Protein AF-0000000068049991 (afdb_homodimer)

Structure (mmCIF, N/CA/C/O backbone):
data_AF-0000000068049991-model_v1
#
loop_
_entity.id
_entity.type
_entity.pdbx_description
1 polymer 'Jacalin-type lectin domain-containing protein'
#
loop_
_atom_site.group_PDB
_atom_site.id
_atom_site.type_symbol
_atom_site.label_atom_id
_atom_site.label_alt_id
_atom_site.label_comp_id
_atom_site.label_asym_id
_atom_site.label_entity_id
_atom_site.label_seq_id
_atom_site.pdbx_PDB_ins_code
_atom_site.Cartn_x
_atom_site.Cartn_y
_atom_site.Cartn_z
_atom_site.occupancy
_atom_site.B_iso_or_equiv
_atom_site.auth_seq_id
_atom_site.auth_comp_id
_atom_site.auth_asym_id
_atom_site.auth_atom_id
_atom_site.pdbx_PDB_model_num
ATOM 1 N N . MET A 1 1 ? 21.234 0.715 -3.068 1 68.69 1 MET A N 1
ATOM 2 C CA . MET A 1 1 ? 20.094 0.279 -3.873 1 68.69 1 MET A CA 1
ATOM 3 C C . MET A 1 1 ? 18.812 0.265 -3.041 1 68.69 1 MET A C 1
ATOM 5 O O . MET A 1 1 ? 18.859 0.074 -1.825 1 68.69 1 MET A O 1
ATOM 9 N N . SER A 1 2 ? 17.609 0.569 -3.623 1 82.69 2 SER A N 1
ATOM 10 C CA . SER A 1 2 ? 16.375 0.682 -2.85 1 82.69 2 SER A CA 1
ATOM 11 C C . SER A 1 2 ? 15.938 -0.675 -2.312 1 82.69 2 SER A C 1
ATOM 13 O O . SER A 1 2 ? 15.977 -1.676 -3.033 1 82.69 2 SER A O 1
ATOM 15 N N . LYS A 1 3 ? 15.766 -0.82 -1.109 1 89.56 3 LYS A N 1
ATOM 16 C CA . LYS A 1 3 ? 15.211 -2.02 -0.49 1 89.56 3 LYS A CA 1
ATOM 17 C C . LYS A 1 3 ? 13.688 -2.057 -0.629 1 89.56 3 LYS A C 1
ATOM 19 O O . LYS A 1 3 ? 13.016 -1.054 -0.388 1 89.56 3 LYS A O 1
ATOM 24 N N . PRO A 1 4 ? 13.094 -3.186 -1.011 1 93.56 4 PRO A N 1
ATOM 25 C CA . PRO A 1 4 ? 11.641 -3.248 -1.163 1 93.56 4 PRO A CA 1
ATOM 26 C C . PRO A 1 4 ? 10.898 -3.107 0.166 1 93.56 4 PRO A C 1
ATOM 28 O O . PRO A 1 4 ? 11.43 -3.48 1.215 1 93.56 4 PRO A O 1
ATOM 31 N N . VAL A 1 5 ? 9.688 -2.557 0.136 1 95.38 5 VAL A N 1
ATOM 32 C CA . VAL A 1 5 ? 8.805 -2.449 1.293 1 95.38 5 VAL A CA 1
ATOM 33 C C . VAL A 1 5 ? 7.734 -3.537 1.23 1 95.38 5 VAL A C 1
ATOM 35 O O . VAL A 1 5 ? 7.172 -3.801 0.166 1 95.38 5 VAL A O 1
ATOM 38 N N . LYS A 1 6 ? 7.48 -4.121 2.402 1 97.06 6 LYS A N 1
ATOM 39 C CA . LYS A 1 6 ? 6.41 -5.109 2.502 1 97.06 6 LYS A CA 1
ATOM 40 C C . LYS A 1 6 ? 5.102 -4.465 2.943 1 97.06 6 LYS A C 1
ATOM 42 O O . LYS A 1 6 ? 5.055 -3.775 3.967 1 97.06 6 LYS A O 1
ATOM 47 N N . ILE A 1 7 ? 4.094 -4.664 2.172 1 98 7 ILE A N 1
ATOM 48 C CA . ILE A 1 7 ? 2.752 -4.18 2.482 1 98 7 ILE A CA 1
ATOM 49 C C . ILE A 1 7 ? 1.782 -5.355 2.566 1 98 7 ILE A C 1
ATOM 51 O O . ILE A 1 7 ? 1.788 -6.234 1.702 1 98 7 ILE A O 1
ATOM 55 N N . GLY A 1 8 ? 0.858 -5.305 3.443 1 97.12 8 GLY A N 1
ATOM 56 C CA . GLY A 1 8 ? 0.007 -6.434 3.789 1 97.12 8 GLY A CA 1
ATOM 57 C C . GLY A 1 8 ? 0.275 -6.977 5.18 1 97.12 8 GLY A C 1
ATOM 58 O O . GLY A 1 8 ? 1.022 -6.379 5.953 1 97.12 8 GLY A O 1
ATOM 59 N N . LEU A 1 9 ? -0.406 -8.016 5.582 1 97.12 9 LEU A N 1
ATOM 60 C CA . LEU A 1 9 ? -1.145 -9.023 4.824 1 97.12 9 LEU A CA 1
ATOM 61 C C . LEU A 1 9 ? -2.629 -8.672 4.762 1 97.12 9 LEU A C 1
ATOM 63 O O . LEU A 1 9 ? -3.154 -8.008 5.66 1 97.12 9 LEU A O 1
ATOM 67 N N . TRP A 1 10 ? -3.25 -9.047 3.738 1 98.25 10 TRP A N 1
ATOM 68 C CA . TRP A 1 10 ? -4.703 -9.109 3.637 1 98.25 10 TRP A CA 1
ATOM 69 C C . TRP A 1 10 ? -5.184 -10.555 3.533 1 98.25 10 TRP A C 1
ATOM 71 O O . TRP A 1 10 ? -4.645 -11.344 2.752 1 98.25 10 TRP A O 1
ATOM 81 N N . GLY A 1 11 ? -6.191 -10.852 4.227 1 98 11 GLY A N 1
ATOM 82 C CA . GLY A 1 11 ? -6.699 -12.219 4.223 1 98 11 GLY A CA 1
ATOM 83 C C . GLY A 1 11 ? -6.812 -12.82 5.609 1 98 11 GLY A C 1
ATOM 84 O O . GLY A 1 11 ? -7.191 -12.133 6.562 1 98 11 GLY A O 1
ATOM 85 N N . GLY A 1 12 ? -6.656 -14.18 5.695 1 97.56 12 GLY A N 1
ATOM 86 C CA . GLY A 1 12 ? -6.84 -14.891 6.945 1 97.56 12 GLY A CA 1
ATOM 87 C C . GLY A 1 12 ? -5.535 -15.266 7.621 1 97.56 12 GLY A C 1
ATOM 88 O O . GLY A 1 12 ? -4.457 -14.938 7.121 1 97.56 12 GLY A O 1
ATOM 89 N N . VAL A 1 13 ? -5.676 -15.977 8.703 1 97.19 13 VAL A N 1
ATOM 90 C CA . VAL A 1 13 ? -4.516 -16.281 9.539 1 97.19 13 VAL A CA 1
ATOM 91 C C . VAL A 1 13 ? -4.129 -17.75 9.367 1 97.19 13 VAL A C 1
ATOM 93 O O . VAL A 1 13 ? -3.242 -18.25 10.07 1 97.19 13 VAL A O 1
ATOM 96 N N . GLY A 1 14 ? -4.82 -18.375 8.445 1 97.5 14 GLY A N 1
ATOM 97 C CA . GLY A 1 14 ? -4.52 -19.781 8.234 1 97.5 14 GLY A CA 1
ATOM 98 C C . GLY A 1 14 ? -3.264 -20 7.414 1 97.5 14 GLY A C 1
ATOM 99 O O . GLY A 1 14 ? -2.568 -19.047 7.059 1 97.5 14 GLY A O 1
ATOM 100 N N . GLY A 1 15 ? -2.99 -21.266 7.105 1 98.12 15 GLY A N 1
ATOM 101 C CA . GLY A 1 15 ? -1.839 -21.625 6.293 1 98.12 15 GLY A CA 1
ATOM 102 C C . GLY A 1 15 ? -0.515 -21.344 6.98 1 98.12 15 GLY A C 1
ATOM 103 O O . GLY A 1 15 ? -0.476 -21.094 8.188 1 98.12 15 GLY A O 1
ATOM 104 N N . GLN A 1 16 ? 0.52 -21.516 6.266 1 98.44 16 GLN A N 1
ATOM 105 C CA . GLN A 1 16 ? 1.878 -21.25 6.727 1 98.44 16 GLN A CA 1
ATOM 106 C C . GLN A 1 16 ? 2.465 -20.016 6.027 1 98.44 16 GLN A C 1
ATOM 108 O O . GLN A 1 16 ? 2.123 -19.734 4.879 1 98.44 16 GLN A O 1
ATOM 113 N N . PRO A 1 17 ? 3.318 -19.297 6.777 1 98.25 17 PRO A N 1
ATOM 114 C CA . PRO A 1 17 ? 3.959 -18.156 6.125 1 98.25 17 PRO A CA 1
ATOM 115 C C . PRO A 1 17 ? 4.793 -18.562 4.91 1 98.25 17 PRO A C 1
ATOM 117 O O . PRO A 1 17 ? 5.473 -19.594 4.941 1 98.25 17 PRO A O 1
ATOM 120 N N . ARG A 1 18 ? 4.656 -17.875 3.844 1 98.5 18 ARG A N 1
ATOM 121 C CA . ARG A 1 18 ? 5.48 -17.984 2.645 1 98.5 18 ARG A CA 1
ATOM 122 C C . ARG A 1 18 ? 6.109 -16.656 2.279 1 98.5 18 ARG A C 1
ATOM 124 O O . ARG A 1 18 ? 5.477 -15.602 2.428 1 98.5 18 ARG A O 1
ATOM 131 N N . ASP A 1 19 ? 7.305 -16.672 1.864 1 98.19 19 ASP A N 1
ATOM 132 C CA . ASP A 1 19 ? 8.023 -15.469 1.446 1 98.19 19 ASP A CA 1
ATOM 133 C C . ASP A 1 19 ? 9.031 -15.789 0.348 1 98.19 19 ASP A C 1
ATOM 135 O O . ASP A 1 19 ? 9.367 -16.953 0.121 1 98.19 19 ASP A O 1
ATOM 139 N N . VAL A 1 20 ? 9.422 -14.719 -0.385 1 97.88 20 VAL A N 1
ATOM 140 C CA . VAL A 1 20 ? 10.438 -14.906 -1.41 1 97.88 20 VAL A CA 1
ATOM 141 C C . VAL A 1 20 ? 11.789 -15.203 -0.753 1 97.88 20 VAL A C 1
ATOM 143 O O . VAL A 1 20 ? 12.047 -14.766 0.366 1 97.88 20 VAL A O 1
ATOM 146 N N . ARG A 1 21 ? 12.633 -15.961 -1.488 1 97 21 ARG A N 1
ATOM 147 C CA . ARG A 1 21 ? 13.945 -16.344 -0.976 1 97 21 ARG A CA 1
ATOM 148 C C . ARG A 1 21 ? 14.969 -15.242 -1.204 1 97 21 ARG A C 1
ATOM 150 O O . ARG A 1 21 ? 15.992 -15.18 -0.516 1 97 21 ARG A O 1
ATOM 157 N N . HIS A 1 22 ? 14.742 -14.391 -2.205 1 96.94 22 HIS A N 1
ATOM 158 C CA . HIS A 1 22 ? 15.602 -13.258 -2.551 1 96.94 22 HIS A CA 1
ATOM 159 C C . HIS A 1 22 ? 14.797 -11.969 -2.648 1 96.94 22 HIS A C 1
ATOM 161 O O . HIS A 1 22 ? 13.617 -11.992 -3.02 1 96.94 22 HIS A O 1
ATOM 167 N N . ALA A 1 23 ? 15.445 -10.852 -2.266 1 95.5 23 ALA A N 1
ATOM 168 C CA . ALA A 1 23 ? 14.758 -9.562 -2.383 1 95.5 23 ALA A CA 1
ATOM 169 C C . ALA A 1 23 ? 14.336 -9.305 -3.824 1 95.5 23 ALA A C 1
ATOM 171 O O . ALA A 1 23 ? 15.172 -9.242 -4.727 1 95.5 23 ALA A O 1
ATOM 172 N N . PRO A 1 24 ? 13.055 -9.141 -4 1 97.06 24 PRO A N 1
ATOM 173 C CA . PRO A 1 24 ? 12.602 -8.984 -5.383 1 97.06 24 PRO A CA 1
ATOM 174 C C . PRO A 1 24 ? 12.836 -7.574 -5.926 1 97.06 24 PRO A C 1
ATOM 176 O O . PRO A 1 24 ? 12.625 -6.59 -5.211 1 97.06 24 PRO A O 1
ATOM 179 N N . HIS A 1 25 ? 13.234 -7.492 -7.191 1 96.38 25 HIS A N 1
ATOM 180 C CA . HIS A 1 25 ? 13.547 -6.215 -7.828 1 96.38 25 HIS A CA 1
ATOM 181 C C . HIS A 1 25 ? 12.609 -5.941 -9 1 96.38 25 HIS A C 1
ATOM 183 O O . HIS A 1 25 ? 12.188 -4.801 -9.211 1 96.38 25 HIS A O 1
ATOM 189 N N . ARG A 1 26 ? 12.281 -6.926 -9.711 1 96.94 26 ARG A N 1
ATOM 190 C CA . ARG A 1 26 ? 11.398 -6.781 -10.859 1 96.94 26 ARG A CA 1
ATOM 191 C C . ARG A 1 26 ? 10.57 -8.047 -11.078 1 96.94 26 ARG A C 1
ATOM 193 O O . ARG A 1 26 ? 11.117 -9.148 -11.125 1 96.94 26 ARG A O 1
ATOM 200 N N . LEU A 1 27 ? 9.273 -7.906 -11.219 1 98.25 27 LEU A N 1
ATOM 201 C CA . LEU A 1 27 ? 8.391 -9.023 -11.523 1 98.25 27 LEU A CA 1
ATOM 202 C C . LEU A 1 27 ? 8.414 -9.352 -13.008 1 98.25 27 LEU A C 1
ATOM 204 O O . LEU A 1 27 ? 8.367 -8.445 -13.852 1 98.25 27 LEU A O 1
ATOM 208 N N . ALA A 1 28 ? 8.5 -10.539 -13.359 1 98.56 28 ALA A N 1
ATOM 209 C CA . ALA A 1 28 ? 8.555 -10.938 -14.758 1 98.56 28 ALA A CA 1
ATOM 210 C C . ALA A 1 28 ? 7.301 -11.695 -15.172 1 98.56 28 ALA A C 1
ATOM 212 O O . ALA A 1 28 ? 6.887 -11.648 -16.328 1 98.56 28 ALA A O 1
ATOM 213 N N . ARG A 1 29 ? 6.738 -12.438 -14.266 1 98.75 29 ARG A N 1
ATOM 214 C CA . ARG A 1 29 ? 5.582 -13.273 -14.578 1 98.75 29 ARG A CA 1
ATOM 215 C C . ARG A 1 29 ? 4.77 -13.562 -13.32 1 98.75 29 ARG A C 1
ATOM 217 O O . ARG A 1 29 ? 5.332 -13.812 -12.258 1 98.75 29 ARG A O 1
ATOM 224 N N . VAL A 1 30 ? 3.49 -13.547 -13.422 1 98.75 30 VAL A N 1
ATOM 225 C CA . VAL A 1 30 ? 2.584 -13.977 -12.359 1 98.75 30 VAL A CA 1
ATOM 226 C C . VAL A 1 30 ? 1.544 -14.938 -12.93 1 98.75 30 VAL A C 1
ATOM 228 O O . VAL A 1 30 ? 0.975 -14.688 -14 1 98.75 30 VAL A O 1
ATOM 231 N N . GLU A 1 31 ? 1.364 -15.961 -12.266 1 98.69 31 GLU A N 1
ATOM 232 C CA . GLU A 1 31 ? 0.3 -16.906 -12.57 1 98.69 31 GLU A CA 1
ATOM 233 C C . GLU A 1 31 ? -0.603 -17.141 -11.367 1 98.69 31 GLU A C 1
ATOM 235 O O . GLU A 1 31 ? -0.129 -17.516 -10.289 1 98.69 31 GLU A O 1
ATOM 240 N N . ILE A 1 32 ? -1.898 -16.922 -11.562 1 98.81 32 ILE A N 1
ATOM 241 C CA . ILE A 1 32 ? -2.852 -17.172 -10.484 1 98.81 32 ILE A CA 1
ATOM 242 C C . ILE A 1 32 ? -3.939 -18.125 -10.977 1 98.81 32 ILE A C 1
ATOM 244 O O . ILE A 1 32 ? -4.293 -18.125 -12.156 1 98.81 32 ILE A O 1
ATOM 248 N N . SER A 1 33 ? -4.348 -18.938 -10.109 1 98.69 33 SER A N 1
ATOM 249 C CA . SER A 1 33 ? -5.438 -19.828 -10.461 1 98.69 33 SER A CA 1
ATOM 250 C C . SER A 1 33 ? -6.516 -19.859 -9.383 1 98.69 33 SER A C 1
ATOM 252 O O . SER A 1 33 ? -6.23 -19.609 -8.211 1 98.69 33 SER A O 1
ATOM 254 N N . GLY A 1 34 ? -7.684 -20.156 -9.758 1 97.75 34 GLY A N 1
ATOM 255 C CA . GLY A 1 34 ? -8.781 -20.281 -8.812 1 97.75 34 GLY A CA 1
ATOM 256 C C . GLY A 1 34 ? -10.148 -20.172 -9.461 1 97.75 34 GLY A C 1
ATOM 257 O O . GLY A 1 34 ? -10.266 -20.25 -10.688 1 97.75 34 GLY A O 1
ATOM 258 N N . ALA A 1 35 ? -11.18 -20.094 -8.664 1 95.12 35 ALA A N 1
ATOM 259 C CA . ALA A 1 35 ? -12.57 -19.875 -9.055 1 95.12 35 ALA A CA 1
ATOM 260 C C . ALA A 1 35 ? -13.273 -18.938 -8.078 1 95.12 35 ALA A C 1
ATOM 262 O O . ALA A 1 35 ? -13.242 -17.719 -8.258 1 95.12 35 ALA A O 1
ATOM 263 N N . ASP A 1 36 ? -13.773 -19.594 -6.973 1 94.38 36 ASP A N 1
ATOM 264 C CA . ASP A 1 36 ? -14.43 -18.75 -5.988 1 94.38 36 ASP A CA 1
ATOM 265 C C . ASP A 1 36 ? -13.43 -18.234 -4.953 1 94.38 36 ASP A C 1
ATOM 267 O O . ASP A 1 36 ? -13.773 -17.391 -4.113 1 94.38 36 ASP A O 1
ATOM 271 N N . ALA A 1 37 ? -12.273 -18.734 -5.043 1 97.5 37 ALA A N 1
ATOM 272 C CA . ALA A 1 37 ? -11.133 -18.312 -4.238 1 97.5 37 ALA A CA 1
ATOM 273 C C . ALA A 1 37 ? -9.828 -18.438 -5.023 1 97.5 37 ALA A C 1
ATOM 275 O O . ALA A 1 37 ? -9.797 -19.047 -6.094 1 97.5 37 ALA A O 1
ATOM 276 N N . ILE A 1 38 ? -8.859 -17.812 -4.543 1 98.62 38 ILE A N 1
ATOM 277 C CA . ILE A 1 38 ? -7.551 -17.969 -5.168 1 98.62 38 ILE A CA 1
ATOM 278 C C . ILE A 1 38 ? -6.91 -19.281 -4.699 1 98.62 38 ILE A C 1
ATOM 280 O O . ILE A 1 38 ? -6.723 -19.484 -3.498 1 98.62 38 ILE A O 1
ATOM 284 N N . HIS A 1 39 ? -6.664 -20.094 -5.621 1 98.5 39 HIS A N 1
ATOM 285 C CA . HIS A 1 39 ? -6.188 -21.422 -5.297 1 98.5 39 HIS A CA 1
ATOM 286 C C . HIS A 1 39 ? -4.664 -21.5 -5.344 1 98.5 39 HIS A C 1
ATOM 288 O O . HIS A 1 39 ? -4.051 -22.266 -4.602 1 98.5 39 HIS A O 1
ATOM 294 N N . SER A 1 40 ? -4.105 -20.656 -6.176 1 98.81 40 SER A N 1
ATOM 295 C CA . SER A 1 40 ? -2.648 -20.734 -6.246 1 98.81 40 SER A CA 1
ATOM 296 C C . SER A 1 40 ? -2.059 -19.484 -6.867 1 98.81 40 SER A C 1
ATOM 298 O O . SER A 1 40 ? -2.73 -18.781 -7.629 1 98.81 40 SER A O 1
ATOM 300 N N . ILE A 1 41 ? -0.855 -19.188 -6.562 1 98.81 41 ILE A N 1
ATOM 301 C CA . ILE A 1 41 ? -0.058 -18.141 -7.191 1 98.81 41 ILE A CA 1
ATOM 302 C C . ILE A 1 41 ? 1.361 -18.656 -7.434 1 98.81 41 ILE A C 1
ATOM 304 O O . ILE A 1 41 ? 1.928 -19.359 -6.594 1 98.81 41 ILE A O 1
ATOM 308 N N . LYS A 1 42 ? 1.882 -18.391 -8.492 1 98.81 42 LYS A N 1
ATOM 309 C CA . LYS A 1 42 ? 3.266 -18.609 -8.914 1 98.81 42 LYS A CA 1
ATOM 310 C C . LYS A 1 42 ? 3.83 -17.375 -9.609 1 98.81 42 LYS A C 1
ATOM 312 O O . LYS A 1 42 ? 3.139 -16.734 -10.406 1 98.81 42 LYS A O 1
ATOM 317 N N . PHE A 1 43 ? 5.082 -17.031 -9.297 1 98.81 43 PHE A N 1
ATOM 318 C CA . PHE A 1 43 ? 5.594 -15.852 -9.992 1 98.81 43 PHE A CA 1
ATOM 319 C C . PHE A 1 43 ? 7.102 -15.945 -10.164 1 98.81 43 PHE A C 1
ATOM 321 O O . PHE A 1 43 ? 7.781 -16.625 -9.406 1 98.81 43 PHE A O 1
ATOM 328 N N . THR A 1 44 ? 7.559 -15.352 -11.164 1 98.88 44 THR A N 1
ATOM 329 C CA . THR A 1 44 ? 8.969 -15.195 -11.5 1 98.88 44 THR A CA 1
ATOM 330 C C . THR A 1 44 ? 9.406 -13.742 -11.344 1 98.88 44 THR A C 1
ATOM 332 O O . THR A 1 44 ? 8.688 -12.828 -11.75 1 98.88 44 THR A O 1
ATOM 335 N N . TYR A 1 45 ? 10.547 -13.539 -10.734 1 98.62 45 TYR A N 1
ATOM 336 C CA . TYR A 1 45 ? 11.062 -12.195 -10.539 1 98.62 45 TYR A CA 1
ATOM 337 C C . TYR A 1 45 ? 12.586 -12.172 -10.656 1 98.62 45 TYR A C 1
ATOM 339 O O . TYR A 1 45 ? 13.227 -13.227 -10.641 1 98.62 45 TYR A O 1
ATOM 347 N N . GLU A 1 46 ? 13.07 -11.016 -10.82 1 98 46 GLU A N 1
ATOM 348 C CA . GLU A 1 46 ? 14.516 -10.781 -10.812 1 98 46 GLU A CA 1
ATOM 349 C C . GLU A 1 46 ? 14.961 -10.117 -9.516 1 98 46 GLU A C 1
ATOM 351 O O . GLU A 1 46 ? 14.266 -9.25 -8.992 1 98 46 GLU A O 1
ATOM 356 N N . ASP A 1 47 ? 16.125 -10.555 -9.07 1 96.88 47 ASP A N 1
ATOM 357 C CA . ASP A 1 47 ? 16.703 -9.828 -7.941 1 96.88 47 ASP A CA 1
ATOM 358 C C . ASP A 1 47 ? 17.547 -8.648 -8.422 1 96.88 47 ASP A C 1
ATOM 360 O O . ASP A 1 47 ? 17.531 -8.312 -9.609 1 96.88 47 ASP A O 1
ATOM 364 N N . HIS A 1 48 ? 18.234 -7.996 -7.504 1 93.38 48 HIS A N 1
ATOM 365 C CA . HIS A 1 48 ? 18.953 -6.773 -7.852 1 93.38 48 HIS A CA 1
ATOM 366 C C . HIS A 1 48 ? 20.094 -7.059 -8.82 1 93.38 48 HIS A C 1
ATOM 368 O O . HIS A 1 48 ? 20.5 -6.184 -9.594 1 93.38 48 HIS A O 1
ATOM 374 N N . ALA A 1 49 ? 20.594 -8.25 -8.797 1 95.06 49 ALA A N 1
ATOM 375 C CA . ALA A 1 49 ? 21.703 -8.633 -9.656 1 95.06 49 ALA A CA 1
ATOM 376 C C . ALA A 1 49 ? 21.219 -9.039 -11.047 1 95.06 49 ALA A C 1
ATOM 378 O O . ALA A 1 49 ? 22.016 -9.266 -11.953 1 95.06 49 ALA A O 1
ATOM 379 N N . GLY A 1 50 ? 19.938 -9.172 -11.25 1 95.19 50 GLY A N 1
ATOM 380 C CA . GLY A 1 50 ? 19.359 -9.555 -12.531 1 95.19 50 GLY A CA 1
ATOM 381 C C . GLY A 1 50 ? 19.078 -11.039 -12.633 1 95.19 50 GLY A C 1
ATOM 382 O O . GLY A 1 50 ? 18.562 -11.508 -13.648 1 95.19 50 GLY A O 1
ATOM 383 N N . ASP A 1 51 ? 19.406 -11.758 -11.57 1 97.69 51 ASP A N 1
ATOM 384 C CA . ASP A 1 51 ? 19.125 -13.188 -11.555 1 97.69 51 ASP A CA 1
ATOM 385 C C . ASP A 1 51 ? 17.641 -13.453 -11.414 1 97.69 51 ASP A C 1
ATOM 387 O O . ASP A 1 51 ? 16.969 -12.82 -10.586 1 97.69 51 ASP A O 1
ATOM 391 N N . GLN A 1 52 ? 17.141 -14.43 -12.148 1 98.06 52 GLN A N 1
ATOM 392 C CA . GLN A 1 52 ? 15.727 -14.773 -12.109 1 98.06 52 GLN A CA 1
ATOM 393 C C . GLN A 1 52 ? 15.445 -15.836 -11.055 1 98.06 52 GLN A C 1
ATOM 395 O O . GLN A 1 52 ? 16.219 -16.781 -10.898 1 98.06 52 GLN A O 1
ATOM 400 N N . HIS A 1 53 ? 14.359 -15.633 -10.352 1 98.69 53 HIS A N 1
ATOM 401 C CA . HIS A 1 53 ? 13.891 -16.578 -9.344 1 98.69 53 HIS A CA 1
ATOM 402 C C . HIS A 1 53 ? 12.414 -16.922 -9.547 1 98.69 53 HIS A C 1
ATOM 404 O O . HIS A 1 53 ? 11.633 -16.062 -9.945 1 98.69 53 HIS A O 1
ATOM 410 N N . VAL A 1 54 ? 12.07 -18.172 -9.289 1 98.62 54 VAL A N 1
ATOM 411 C CA . VAL A 1 54 ? 10.68 -18.625 -9.375 1 98.62 54 VAL A CA 1
ATOM 412 C C . VAL A 1 54 ? 10.18 -19 -7.98 1 98.62 54 VAL A C 1
ATOM 414 O O . VAL A 1 54 ? 10.859 -19.719 -7.238 1 98.62 54 VAL A O 1
ATOM 417 N N . GLU A 1 55 ? 9.047 -18.438 -7.605 1 98.31 55 GLU A N 1
ATOM 418 C CA . GLU A 1 55 ? 8.375 -18.812 -6.367 1 98.31 55 GLU A CA 1
ATOM 419 C C . GLU A 1 55 ? 7.059 -19.531 -6.645 1 98.31 55 GLU A C 1
ATOM 421 O O . GLU A 1 55 ? 6.309 -19.156 -7.547 1 98.31 55 GLU A O 1
ATOM 426 N N . GLY A 1 56 ? 6.695 -20.5 -5.77 1 96.38 56 GLY A N 1
ATOM 427 C CA . GLY A 1 56 ? 5.473 -21.281 -5.926 1 96.38 56 GLY A CA 1
ATOM 428 C C . GLY A 1 56 ? 5.676 -22.562 -6.695 1 96.38 56 GLY A C 1
ATOM 429 O O . GLY A 1 56 ? 6.812 -23 -6.902 1 96.38 56 GLY A O 1
ATOM 430 N N . VAL A 1 57 ? 4.781 -23.234 -7.035 1 98.06 57 VAL A N 1
ATOM 431 C CA . VAL A 1 57 ? 3.377 -22.859 -6.918 1 98.06 57 VAL A CA 1
ATOM 432 C C . VAL A 1 57 ? 2.965 -22.844 -5.449 1 98.06 57 VAL A C 1
ATOM 434 O O . VAL A 1 57 ? 3.145 -23.828 -4.734 1 98.06 57 VAL A O 1
ATOM 437 N N . TRP A 1 58 ? 2.627 -21.719 -4.914 1 98.75 58 TRP A N 1
ATOM 438 C CA . TRP A 1 58 ? 1.997 -21.641 -3.602 1 98.75 58 TRP A CA 1
ATOM 439 C C . TRP A 1 58 ? 0.512 -21.969 -3.686 1 98.75 58 TRP A C 1
ATOM 441 O O . TRP A 1 58 ? -0.21 -21.422 -4.516 1 98.75 58 TRP A O 1
ATOM 451 N N . GLY A 1 59 ? -0.003 -22.844 -2.824 1 98.38 59 GLY A N 1
ATOM 452 C CA . GLY A 1 59 ? -1.368 -23.328 -2.898 1 98.38 59 GLY A CA 1
ATOM 453 C C . GLY A 1 59 ? -1.521 -24.531 -3.812 1 98.38 59 GLY A C 1
ATOM 454 O O . GLY A 1 59 ? -0.529 -25.172 -4.184 1 98.38 59 GLY A O 1
ATOM 455 N N . ALA A 1 60 ? -2.734 -24.938 -4.102 1 97.12 60 ALA A N 1
ATOM 456 C CA . ALA A 1 60 ? -3.027 -26.078 -4.973 1 97.12 60 ALA A CA 1
ATOM 457 C C . ALA A 1 60 ? -3.748 -25.625 -6.238 1 97.12 60 ALA A C 1
ATOM 459 O O . ALA A 1 60 ? -4.938 -25.312 -6.207 1 97.12 60 ALA A O 1
ATOM 460 N N . PRO A 1 61 ? -2.961 -25.625 -7.355 1 95.94 61 PRO A N 1
ATOM 461 C CA . PRO A 1 61 ? -3.539 -25.109 -8.594 1 95.94 61 PRO A CA 1
ATOM 462 C C . PRO A 1 61 ? -4.84 -25.797 -8.984 1 95.94 61 PRO A C 1
ATOM 464 O O . PRO A 1 61 ? -4.895 -27.031 -9.016 1 95.94 61 PRO A O 1
ATOM 467 N N . SER A 1 62 ? -5.848 -25.141 -9.133 1 95.56 62 SER A N 1
ATOM 468 C CA . SER A 1 62 ? -7.133 -25.609 -9.641 1 95.56 62 SER A CA 1
ATOM 469 C C . SER A 1 62 ? -7.961 -24.453 -10.203 1 95.56 62 SER A C 1
ATOM 471 O O . SER A 1 62 ? -7.586 -23.281 -10.062 1 95.56 62 SER A O 1
ATOM 473 N N . GLY A 1 63 ? -8.992 -24.766 -10.93 1 95.81 63 GLY A N 1
ATOM 474 C CA . GLY A 1 63 ? -9.836 -23.734 -11.523 1 95.81 63 GLY A CA 1
ATOM 475 C C . GLY A 1 63 ? -9.219 -23.078 -12.742 1 95.81 63 GLY A C 1
ATOM 476 O O . GLY A 1 63 ? -8.469 -23.719 -13.484 1 95.81 63 GLY A O 1
ATOM 477 N N . ASN A 1 64 ? -9.594 -21.828 -12.984 1 97.06 64 ASN A N 1
ATOM 478 C CA . ASN A 1 64 ? -9.078 -21.078 -14.125 1 97.06 64 ASN A CA 1
ATOM 479 C C . ASN A 1 64 ? -7.68 -20.547 -13.852 1 97.06 64 ASN A C 1
ATOM 481 O O . ASN A 1 64 ? -7.383 -20.109 -12.742 1 97.06 64 ASN A O 1
ATOM 485 N N . LYS A 1 65 ? -6.922 -20.609 -14.875 1 97.75 65 LYS A N 1
ATOM 486 C CA . LYS A 1 65 ? -5.559 -20.094 -14.797 1 97.75 65 LYS A CA 1
ATOM 487 C C . LYS A 1 65 ? -5.414 -18.797 -15.602 1 97.75 65 LYS A C 1
ATOM 489 O O . LYS A 1 65 ? -5.938 -18.688 -16.703 1 97.75 65 LYS A O 1
ATOM 494 N N . HIS A 1 66 ? -4.801 -17.844 -15.008 1 98.44 66 HIS A N 1
ATOM 495 C CA . HIS A 1 66 ? -4.492 -16.562 -15.641 1 98.44 66 HIS A CA 1
ATOM 496 C C . HIS A 1 66 ? -3.008 -16.234 -15.516 1 98.44 66 HIS A C 1
ATOM 498 O O . HIS A 1 66 ? -2.434 -16.359 -14.43 1 98.44 66 HIS A O 1
ATOM 504 N N . THR A 1 67 ? -2.449 -15.883 -16.594 1 98.56 67 THR A N 1
ATOM 505 C CA . THR A 1 67 ? -1.02 -15.594 -16.609 1 98.56 67 THR A CA 1
ATOM 506 C C . THR A 1 67 ? -0.76 -14.172 -17.078 1 98.56 67 THR A C 1
ATOM 508 O O . THR A 1 67 ? -1.36 -13.719 -18.062 1 98.56 67 THR A O 1
ATOM 511 N N . LEU A 1 68 ? 0.035 -13.5 -16.359 1 98.62 68 LEU A N 1
ATOM 512 C CA . LEU A 1 68 ? 0.548 -12.188 -16.734 1 98.62 68 LEU A CA 1
ATOM 513 C C . LEU A 1 68 ? 2.039 -12.25 -17.047 1 98.62 68 LEU A C 1
ATOM 515 O O . LEU A 1 68 ? 2.859 -12.422 -16.141 1 98.62 68 LEU A O 1
ATOM 519 N N . ASP A 1 69 ? 2.414 -12.148 -18.266 1 98.62 69 ASP A N 1
ATOM 520 C CA . ASP A 1 69 ? 3.805 -12.047 -18.703 1 98.62 69 ASP A CA 1
ATOM 521 C C . ASP A 1 69 ? 4.191 -10.586 -18.938 1 98.62 69 ASP A C 1
ATOM 523 O O . ASP A 1 69 ? 3.598 -9.914 -19.781 1 98.62 69 ASP A O 1
ATOM 527 N N . LEU A 1 70 ? 5.176 -10.164 -18.234 1 98.31 70 LEU A N 1
ATOM 528 C CA . LEU A 1 70 ? 5.539 -8.75 -18.328 1 98.31 70 LEU A CA 1
ATOM 529 C C . LEU A 1 70 ? 6.711 -8.555 -19.281 1 98.31 70 LEU A C 1
ATOM 531 O O . LEU A 1 70 ? 7.73 -9.234 -19.172 1 98.31 70 LEU A O 1
ATOM 535 N N . GLU A 1 71 ? 6.555 -7.648 -20.109 1 97.31 71 GLU A N 1
ATOM 536 C CA . GLU A 1 71 ? 7.656 -7.238 -20.984 1 97.31 71 GLU A CA 1
ATOM 537 C C . GLU A 1 71 ? 8.727 -6.492 -20.188 1 97.31 71 GLU A C 1
ATOM 539 O O . GLU A 1 71 ? 8.531 -6.16 -19.016 1 97.31 71 GLU A O 1
ATOM 544 N N . ASP A 1 72 ? 9.859 -6.168 -20.844 1 94.94 72 ASP A N 1
ATOM 545 C CA . ASP A 1 72 ? 11.023 -5.594 -20.188 1 94.94 72 ASP A CA 1
ATOM 546 C C . ASP A 1 72 ? 10.695 -4.242 -19.562 1 94.94 72 ASP A C 1
ATOM 548 O O . ASP A 1 72 ? 11.266 -3.869 -18.531 1 94.94 72 ASP A O 1
ATOM 552 N N . THR A 1 73 ? 9.742 -3.506 -20.172 1 95 73 THR A N 1
ATOM 553 C CA . THR A 1 73 ? 9.43 -2.17 -19.672 1 95 73 THR A CA 1
ATOM 554 C C . THR A 1 73 ? 8.078 -2.158 -18.969 1 95 73 THR A C 1
ATOM 556 O O . THR A 1 73 ? 7.566 -1.095 -18.609 1 95 73 THR A O 1
ATOM 559 N N . GLU A 1 74 ? 7.504 -3.322 -18.844 1 96.81 74 GLU A N 1
ATOM 560 C CA . GLU A 1 74 ? 6.191 -3.449 -18.219 1 96.81 74 GLU A CA 1
ATOM 561 C C . GLU A 1 74 ? 6.312 -3.814 -16.75 1 96.81 74 GLU A C 1
ATOM 563 O O . GLU A 1 74 ? 7.172 -4.613 -16.359 1 96.81 74 GLU A O 1
ATOM 568 N N . TYR A 1 75 ? 5.52 -3.258 -15.914 1 97.81 75 TYR A N 1
ATOM 569 C CA . TYR A 1 75 ? 5.512 -3.531 -14.484 1 97.81 75 TYR A CA 1
ATOM 570 C C . TYR A 1 75 ? 4.105 -3.381 -13.906 1 97.81 75 TYR A C 1
ATOM 572 O O . TYR A 1 75 ? 3.24 -2.758 -14.523 1 97.81 75 TYR A O 1
ATOM 580 N N . VAL A 1 76 ? 3.822 -4.012 -12.789 1 98.19 76 VAL A N 1
ATOM 581 C CA . VAL A 1 76 ? 2.516 -3.951 -12.141 1 98.19 76 VAL A CA 1
ATOM 582 C C . VAL A 1 76 ? 2.387 -2.648 -11.359 1 98.19 76 VAL A C 1
ATOM 584 O O . VAL A 1 76 ? 3.199 -2.365 -10.469 1 98.19 76 VAL A O 1
ATOM 587 N N . THR A 1 77 ? 1.318 -1.906 -11.641 1 97.75 77 THR A N 1
ATOM 588 C CA . THR A 1 77 ? 1.123 -0.596 -11.031 1 97.75 77 THR A CA 1
ATOM 589 C C . THR A 1 77 ? 0.03 -0.653 -9.969 1 97.75 77 THR A C 1
ATOM 591 O O . THR A 1 77 ? -0.11 0.271 -9.164 1 97.75 77 THR A O 1
ATOM 594 N N . GLU A 1 78 ? -0.731 -1.735 -10.023 1 97.75 78 GLU A N 1
ATOM 595 C CA . GLU A 1 78 ? -1.879 -1.811 -9.125 1 97.75 78 GLU A CA 1
ATOM 596 C C . GLU A 1 78 ? -2.244 -3.26 -8.82 1 97.75 78 GLU A C 1
ATOM 598 O O . GLU A 1 78 ? -2.219 -4.113 -9.703 1 97.75 78 GLU A O 1
ATOM 603 N N . ILE A 1 79 ? -2.566 -3.48 -7.531 1 98.5 79 ILE A N 1
ATOM 604 C CA . ILE A 1 79 ? -3.176 -4.746 -7.145 1 98.5 79 ILE A CA 1
ATOM 605 C C . ILE A 1 79 ? -4.422 -4.484 -6.305 1 98.5 79 ILE A C 1
ATOM 607 O O . ILE A 1 79 ? -4.453 -3.547 -5.5 1 98.5 79 ILE A O 1
ATOM 611 N N . SER A 1 80 ? -5.422 -5.23 -6.504 1 98.25 80 SER A N 1
ATOM 612 C CA . SER A 1 80 ? -6.617 -5.219 -5.672 1 98.25 80 SER A CA 1
ATOM 613 C C . SER A 1 80 ? -7.133 -6.633 -5.422 1 98.25 80 SER A C 1
ATOM 615 O O . SER A 1 80 ? -6.77 -7.566 -6.141 1 98.25 80 SER A O 1
ATOM 617 N N . GLY A 1 81 ? -7.949 -6.773 -4.41 1 98.44 81 GLY A N 1
ATOM 618 C CA . GLY A 1 81 ? -8.508 -8.078 -4.105 1 98.44 81 GLY A CA 1
ATOM 619 C C . GLY A 1 81 ? -9.523 -8.039 -2.979 1 98.44 81 GLY A C 1
ATOM 620 O O . GLY A 1 81 ? -9.812 -6.977 -2.43 1 98.44 81 GLY A O 1
ATOM 621 N N . THR A 1 82 ? -10.07 -9.18 -2.768 1 98.44 82 THR A N 1
ATOM 622 C CA . THR A 1 82 ? -11.039 -9.367 -1.688 1 98.44 82 THR A CA 1
ATOM 623 C C . THR A 1 82 ? -10.688 -10.602 -0.865 1 98.44 82 THR A C 1
ATOM 625 O O . THR A 1 82 ? -9.953 -11.477 -1.326 1 98.44 82 THR A O 1
ATOM 628 N N . TYR A 1 83 ? -11.18 -10.648 0.337 1 98.5 83 TYR A N 1
ATOM 629 C CA . TYR A 1 83 ? -11.031 -11.789 1.238 1 98.5 83 TYR A CA 1
ATOM 630 C C . TYR A 1 83 ? -12.25 -11.93 2.139 1 98.5 83 TYR A C 1
ATOM 632 O O . TYR A 1 83 ? -13.016 -10.984 2.314 1 98.5 83 TYR A O 1
ATOM 640 N N . GLY A 1 84 ? -12.398 -13.102 2.605 1 97.94 84 GLY A N 1
ATOM 641 C CA . GLY A 1 84 ? -13.539 -13.383 3.461 1 97.94 84 GLY A CA 1
ATOM 642 C C . GLY A 1 84 ? -13.789 -14.859 3.664 1 97.94 84 GLY A C 1
ATOM 643 O O . GLY A 1 84 ? -12.93 -15.688 3.355 1 97.94 84 GLY A O 1
ATOM 644 N N . ARG A 1 85 ? -14.938 -15.102 4.242 1 96.5 85 ARG A N 1
ATOM 645 C CA . ARG A 1 85 ? -15.336 -16.469 4.555 1 96.5 85 ARG A CA 1
ATOM 646 C C . ARG A 1 85 ? -15.508 -17.297 3.279 1 96.5 85 ARG A C 1
ATOM 648 O O . ARG A 1 85 ? -16.047 -16.797 2.285 1 96.5 85 ARG A O 1
ATOM 655 N N . TRP A 1 86 ? -14.953 -18.422 3.33 1 94.19 86 TRP A N 1
ATOM 656 C CA . TRP A 1 86 ? -15.078 -19.406 2.25 1 94.19 86 TRP A CA 1
ATOM 657 C C . TRP A 1 86 ? -15.328 -20.797 2.805 1 94.19 86 TRP A C 1
ATOM 659 O O . TRP A 1 86 ? -14.422 -21.438 3.348 1 94.19 86 TRP A O 1
ATOM 669 N N . GLY A 1 87 ? -16.578 -21.266 2.611 1 91.81 87 GLY A N 1
ATOM 670 C CA . GLY A 1 87 ? -16.953 -22.5 3.277 1 91.81 87 GLY A CA 1
ATOM 671 C C . GLY A 1 87 ? -16.781 -22.453 4.781 1 91.81 87 GLY A C 1
ATOM 672 O O . GLY A 1 87 ? -17.312 -21.547 5.441 1 91.81 87 GLY A O 1
ATOM 673 N N . SER A 1 88 ? -15.945 -23.375 5.297 1 92.19 88 SER A N 1
ATOM 674 C CA . SER A 1 88 ? -15.727 -23.453 6.738 1 92.19 88 SER A CA 1
ATOM 675 C C . SER A 1 88 ? -14.539 -22.594 7.16 1 92.19 88 SER A C 1
ATOM 677 O O . SER A 1 88 ? -14.242 -22.484 8.352 1 92.19 88 SER A O 1
ATOM 679 N N . VAL A 1 89 ? -13.891 -22.031 6.152 1 93.12 89 VAL A N 1
ATOM 680 C CA . VAL A 1 89 ? -12.711 -21.219 6.445 1 93.12 89 VAL A CA 1
ATOM 681 C C . VAL A 1 89 ? -13.133 -19.781 6.75 1 93.12 89 VAL A C 1
ATOM 683 O O . VAL A 1 89 ? -13.891 -19.188 5.992 1 93.12 89 VAL A O 1
ATOM 686 N N . SER A 1 90 ? -12.695 -19.25 7.871 1 94.94 90 SER A N 1
ATOM 687 C CA . SER A 1 90 ? -13.125 -17.938 8.344 1 94.94 90 SER A CA 1
ATOM 688 C C . SER A 1 90 ? -12.727 -16.844 7.363 1 94.94 90 SER A C 1
ATOM 690 O O . SER A 1 90 ? -13.492 -15.898 7.137 1 94.94 90 SER A O 1
ATOM 692 N N . SER A 1 91 ? -11.523 -16.953 6.824 1 97.5 91 SER A N 1
ATOM 693 C CA . SER A 1 91 ? -11.094 -15.914 5.883 1 97.5 91 SER A CA 1
ATOM 694 C C . SER A 1 91 ? -9.984 -16.438 4.969 1 97.5 91 SER A C 1
ATOM 696 O O . SER A 1 91 ? -9.023 -17.047 5.434 1 97.5 91 SER A O 1
ATOM 698 N N . ILE A 1 92 ? -10.148 -16.203 3.701 1 98.06 92 ILE A N 1
ATOM 699 C CA . ILE A 1 92 ? -9.156 -16.516 2.678 1 98.06 92 ILE A CA 1
ATOM 700 C C . ILE A 1 92 ? -9.203 -15.461 1.57 1 98.06 92 ILE A C 1
ATOM 702 O O . ILE A 1 92 ? -10.188 -14.727 1.45 1 98.06 92 ILE A O 1
ATOM 706 N N . VAL A 1 93 ? -8.164 -15.352 0.79 1 98.75 93 VAL A N 1
ATOM 707 C CA . VAL A 1 93 ? -8.188 -14.445 -0.352 1 98.75 93 VAL A CA 1
ATOM 708 C C . VAL A 1 93 ? -9.156 -14.961 -1.408 1 98.75 93 VAL A C 1
ATOM 710 O O . VAL A 1 93 ? -9.016 -16.078 -1.893 1 98.75 93 VAL A O 1
ATOM 713 N N . THR A 1 94 ? -10.148 -14.18 -1.772 1 98.56 94 THR A N 1
ATOM 714 C CA . THR A 1 94 ? -11.211 -14.688 -2.633 1 98.56 94 THR A CA 1
ATOM 715 C C . THR A 1 94 ? -11.07 -14.133 -4.047 1 98.56 94 THR A C 1
ATOM 717 O O . THR A 1 94 ? -11.633 -14.688 -4.996 1 98.56 94 THR A O 1
ATOM 720 N N . SER A 1 95 ? -10.312 -13.07 -4.172 1 98.56 95 SER A N 1
ATOM 721 C CA . SER A 1 95 ? -10.078 -12.555 -5.52 1 98.56 95 SER A CA 1
ATOM 722 C C . SER A 1 95 ? -8.789 -11.75 -5.586 1 98.56 95 SER A C 1
ATOM 724 O O . SER A 1 95 ? -8.344 -11.195 -4.578 1 98.56 95 SER A O 1
ATOM 726 N N . LEU A 1 96 ? -8.172 -11.656 -6.723 1 98.69 96 LEU A N 1
ATOM 727 C CA . LEU A 1 96 ? -7.004 -10.844 -7.027 1 98.69 96 LEU A CA 1
ATOM 728 C C . LEU A 1 96 ? -7.109 -10.242 -8.422 1 98.69 96 LEU A C 1
ATOM 730 O O . LEU A 1 96 ? -7.551 -10.914 -9.359 1 98.69 96 LEU A O 1
ATOM 734 N N . LYS A 1 97 ? -6.715 -9.047 -8.562 1 98.56 97 LYS A N 1
ATOM 735 C CA . LYS A 1 97 ? -6.598 -8.352 -9.836 1 98.56 97 LYS A CA 1
ATOM 736 C C . LYS A 1 97 ? -5.273 -7.602 -9.938 1 98.56 97 LYS A C 1
ATOM 738 O O . LYS A 1 97 ? -4.879 -6.906 -9 1 98.56 97 LYS A O 1
ATOM 743 N N . PHE A 1 98 ? -4.543 -7.73 -10.977 1 98.69 98 PHE A N 1
ATOM 744 C CA . PHE A 1 98 ? -3.301 -7.031 -11.273 1 98.69 98 PHE A CA 1
ATOM 745 C C . PHE A 1 98 ? -3.467 -6.141 -12.5 1 98.69 98 PHE A C 1
ATOM 747 O O . PHE A 1 98 ? -4.09 -6.539 -13.484 1 98.69 98 PHE A O 1
ATOM 754 N N . VAL A 1 99 ? -2.953 -4.988 -12.484 1 98.31 99 VAL A N 1
ATOM 755 C CA . VAL A 1 99 ? -2.941 -4.055 -13.609 1 98.31 99 VAL A CA 1
ATOM 756 C C . VAL A 1 99 ? -1.515 -3.574 -13.867 1 98.31 99 VAL A C 1
ATOM 758 O O . VAL A 1 99 ? -0.781 -3.26 -12.922 1 98.31 99 VAL A O 1
ATOM 761 N N . THR A 1 100 ? -1.11 -3.545 -15.117 1 98.06 100 THR A N 1
ATOM 762 C CA . THR A 1 100 ? 0.233 -3.1 -15.469 1 98.06 100 THR A CA 1
ATOM 763 C C . THR A 1 100 ? 0.2 -1.689 -16.047 1 98.06 100 THR A C 1
ATOM 765 O O . THR A 1 100 ? -0.875 -1.141 -16.312 1 98.06 100 THR A O 1
ATOM 768 N N . ASN A 1 101 ? 1.42 -1.117 -16.219 1 96.94 101 ASN A N 1
ATOM 769 C CA . ASN A 1 101 ? 1.561 0.222 -16.781 1 96.94 101 ASN A CA 1
ATOM 770 C C . ASN A 1 101 ? 1.098 0.27 -18.234 1 96.94 101 ASN A C 1
ATOM 772 O O . ASN A 1 101 ? 0.821 1.346 -18.766 1 96.94 101 ASN A O 1
ATOM 776 N N . ASN A 1 102 ? 0.965 -0.883 -18.891 1 96.25 102 ASN A N 1
ATOM 777 C CA . ASN A 1 102 ? 0.522 -0.913 -20.281 1 96.25 102 ASN A CA 1
ATOM 778 C C . ASN A 1 102 ? -0.951 -1.295 -20.391 1 96.25 102 ASN A C 1
ATOM 780 O O . ASN A 1 102 ? -1.457 -1.519 -21.5 1 96.25 102 ASN A O 1
ATOM 784 N N . GLY A 1 103 ? -1.582 -1.456 -19.25 1 95.75 103 GLY A N 1
ATOM 785 C CA . GLY A 1 103 ? -3.02 -1.675 -19.234 1 95.75 103 GLY A CA 1
ATOM 786 C C . GLY A 1 103 ? -3.4 -3.143 -19.219 1 95.75 103 GLY A C 1
ATOM 787 O O . GLY A 1 103 ? -4.586 -3.482 -19.203 1 95.75 103 GLY A O 1
ATOM 788 N N . GLN A 1 104 ? -2.373 -4.004 -19.297 1 97.38 104 GLN A N 1
ATOM 789 C CA . GLN A 1 104 ? -2.676 -5.426 -19.156 1 97.38 104 GLN A CA 1
ATOM 790 C C . GLN A 1 104 ? -3.25 -5.73 -17.781 1 97.38 104 GLN A C 1
ATOM 792 O O . GLN A 1 104 ? -2.781 -5.191 -16.781 1 97.38 104 GLN A O 1
ATOM 797 N N . THR A 1 105 ? -4.332 -6.578 -17.812 1 98 105 THR A N 1
ATOM 798 C CA . THR A 1 105 ? -5.012 -6.91 -16.578 1 98 105 THR A CA 1
ATOM 799 C C . THR A 1 105 ? -5.289 -8.406 -16.484 1 98 105 THR A C 1
ATOM 801 O O . THR A 1 105 ? -5.664 -9.031 -17.484 1 98 105 THR A O 1
ATOM 804 N N . ILE A 1 106 ? -5.016 -8.961 -15.312 1 98.38 106 ILE A N 1
ATOM 805 C CA . ILE A 1 106 ? -5.52 -10.297 -15.023 1 98.38 106 ILE A CA 1
ATOM 806 C C . ILE A 1 106 ? -6.316 -10.281 -13.719 1 98.38 106 ILE A C 1
ATOM 808 O O . ILE A 1 106 ? -5.984 -9.547 -12.797 1 98.38 106 ILE A O 1
ATOM 812 N N . GLU A 1 107 ? -7.344 -11.062 -13.703 1 98.06 107 GLU A N 1
ATOM 813 C CA . GLU A 1 107 ? -8.195 -11.18 -12.523 1 98.06 107 GLU A CA 1
ATOM 814 C C . GLU A 1 107 ? -8.664 -12.617 -12.32 1 98.06 107 GLU A C 1
ATOM 816 O O . GLU A 1 107 ? -8.914 -13.336 -13.297 1 98.06 107 GLU A O 1
ATOM 821 N N . CYS A 1 108 ? -8.703 -13.008 -11.164 1 98.38 108 CYS A N 1
ATOM 822 C CA . CYS A 1 108 ? -9.133 -14.344 -10.781 1 98.38 108 CYS A CA 1
ATOM 823 C C . CYS A 1 108 ? -9.953 -14.305 -9.5 1 98.38 108 CYS A C 1
ATOM 825 O O . CYS A 1 108 ? -9.734 -13.453 -8.641 1 98.38 108 CYS A O 1
ATOM 827 N N . GLY A 1 109 ? -10.875 -15.227 -9.391 1 97.56 109 GLY A N 1
ATOM 828 C CA . GLY A 1 109 ? -11.656 -15.344 -8.172 1 97.56 109 GLY A CA 1
ATOM 829 C C . GLY A 1 109 ? -12.938 -14.523 -8.211 1 97.56 109 GLY A C 1
ATOM 830 O O . GLY A 1 109 ? -13.352 -14.055 -9.273 1 97.56 109 GLY A O 1
ATOM 831 N N . SER A 1 110 ? -13.594 -14.453 -7.066 1 95.94 110 SER A N 1
ATOM 832 C CA . SER A 1 110 ? -14.859 -13.734 -6.941 1 95.94 110 SER A CA 1
ATOM 833 C C . SER A 1 110 ? -14.898 -12.914 -5.652 1 95.94 110 SER A C 1
ATOM 835 O O . SER A 1 110 ? -14.18 -13.211 -4.699 1 95.94 110 SER A O 1
ATOM 837 N N . ALA A 1 111 ? -15.75 -11.906 -5.699 1 92.12 111 ALA A N 1
ATOM 838 C CA . ALA A 1 111 ? -15.852 -11.023 -4.539 1 92.12 111 ALA A CA 1
ATOM 839 C C . ALA A 1 111 ? -16.141 -11.82 -3.268 1 92.12 111 ALA A C 1
ATOM 841 O O . ALA A 1 111 ? -16.969 -12.727 -3.266 1 92.12 111 ALA A O 1
ATOM 842 N N . GLY A 1 112 ? -15.375 -11.5 -2.209 1 88.81 112 GLY A N 1
ATOM 843 C CA . GLY A 1 112 ? -15.57 -12.125 -0.912 1 88.81 112 GLY A CA 1
ATOM 844 C C . GLY A 1 112 ? -16.594 -11.414 -0.053 1 88.81 112 GLY A C 1
ATOM 845 O O . GLY A 1 112 ? -17.109 -10.367 -0.436 1 88.81 112 GLY A O 1
ATOM 846 N N . SER A 1 113 ? -16.938 -12.016 1.063 1 90.44 113 SER A N 1
ATOM 847 C CA . SER A 1 113 ? -17.906 -11.469 2 1 90.44 113 SER A CA 1
ATOM 848 C C . SER A 1 113 ? -17.219 -10.586 3.049 1 90.44 113 SER A C 1
ATOM 850 O O . SER A 1 113 ? -17.891 -10.031 3.922 1 90.44 113 SER A O 1
ATOM 852 N N . GLY A 1 114 ? -15.969 -10.555 3 1 94.69 114 GLY A N 1
ATOM 853 C CA .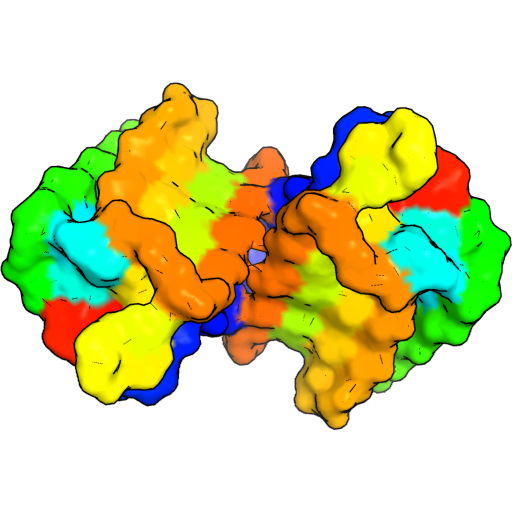 GLY A 1 114 ? -15.203 -9.836 4.004 1 94.69 114 GLY A CA 1
ATOM 854 C C . GLY A 1 114 ? -14.688 -8.5 3.514 1 94.69 114 GLY A C 1
ATOM 855 O O . GLY A 1 114 ? -15.461 -7.672 3.025 1 94.69 114 GLY A O 1
ATOM 856 N N . GLY A 1 115 ? -13.43 -8.336 3.635 1 95.56 115 GLY A N 1
ATOM 857 C CA . GLY A 1 115 ? -12.828 -7.055 3.299 1 95.56 115 GLY A CA 1
ATOM 858 C C . GLY A 1 115 ? -12.203 -7.035 1.915 1 95.56 115 GLY A C 1
ATOM 859 O O . GLY A 1 115 ? -12.281 -8.016 1.179 1 95.56 115 GLY 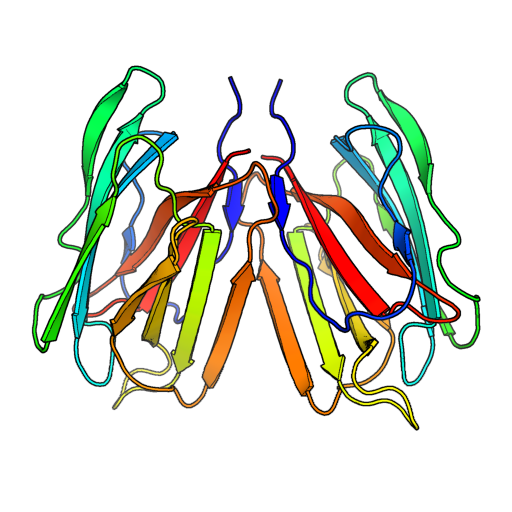A O 1
ATOM 860 N N . SER A 1 116 ? -11.805 -5.906 1.484 1 96.88 116 SER A N 1
ATOM 861 C CA . SER A 1 116 ? -11.117 -5.688 0.219 1 96.88 116 SER A CA 1
ATOM 862 C C . SER A 1 116 ? -9.867 -4.832 0.414 1 96.88 116 SER A C 1
ATOM 864 O O . SER A 1 116 ? -9.688 -4.223 1.47 1 96.88 116 SER A O 1
ATOM 866 N N . PHE A 1 117 ? -9.008 -4.918 -0.491 1 97.44 117 PHE A N 1
ATOM 867 C CA . PHE A 1 117 ? -7.848 -4.031 -0.532 1 97.44 117 PHE A CA 1
ATOM 868 C C . PHE A 1 117 ? -7.586 -3.551 -1.953 1 97.44 117 PHE A C 1
ATOM 870 O O . PHE A 1 117 ? -7.965 -4.215 -2.92 1 97.44 117 PHE A O 1
ATOM 877 N N . HIS A 1 118 ? -7.074 -2.432 -2.025 1 96.75 118 HIS A N 1
ATOM 878 C CA . HIS A 1 118 ? -6.691 -1.779 -3.273 1 96.75 118 HIS A CA 1
ATOM 879 C C . HIS A 1 118 ? -5.43 -0.938 -3.092 1 96.75 118 HIS A C 1
ATOM 881 O O . HIS A 1 118 ? -5.422 0.012 -2.307 1 96.75 118 HIS A O 1
ATOM 887 N N . VAL A 1 119 ? -4.352 -1.328 -3.826 1 97.69 119 VAL A N 1
ATOM 888 C CA . VAL A 1 119 ? -3.059 -0.671 -3.662 1 97.69 119 VAL A CA 1
ATOM 889 C C . VAL A 1 119 ? -2.562 -0.162 -5.012 1 97.69 119 VAL A C 1
ATOM 891 O O . VAL A 1 119 ? -1.865 -0.879 -5.734 1 97.69 119 VAL A O 1
ATOM 894 N N . PRO A 1 120 ? -2.965 1.047 -5.352 1 97.56 120 PRO A N 1
ATOM 895 C CA . PRO A 1 120 ? -2.311 1.694 -6.492 1 97.56 120 PRO A CA 1
ATOM 896 C C . PRO A 1 120 ? -0.932 2.25 -6.141 1 97.56 120 PRO A C 1
ATOM 898 O O . PRO A 1 120 ? -0.784 2.967 -5.148 1 97.56 120 PRO A O 1
ATOM 901 N N . VAL A 1 121 ? 0.04 1.857 -6.891 1 96.75 121 VAL A N 1
ATOM 902 C CA . VAL A 1 121 ? 1.39 2.383 -6.707 1 96.75 121 VAL A CA 1
ATOM 903 C C . VAL A 1 121 ? 1.639 3.523 -7.691 1 96.75 121 VAL A C 1
ATOM 905 O O . VAL A 1 121 ? 1.424 3.369 -8.898 1 96.75 121 VAL A O 1
ATOM 908 N N . THR A 1 122 ? 1.96 4.68 -7.145 1 88.19 122 THR A N 1
ATOM 909 C CA . THR A 1 122 ? 2.082 5.898 -7.93 1 88.19 122 THR A CA 1
ATOM 910 C C . THR A 1 122 ? 3.338 5.863 -8.797 1 88.19 122 THR A C 1
ATOM 912 O O . THR A 1 122 ? 4.262 5.094 -8.531 1 88.19 122 THR A O 1
ATOM 915 N N . HIS A 1 123 ? 3.402 6.766 -9.664 1 80.56 123 HIS A N 1
ATOM 916 C CA . HIS A 1 123 ? 4.426 6.789 -10.703 1 80.56 123 HIS A CA 1
ATOM 917 C C . HIS A 1 123 ? 5.824 6.719 -10.102 1 80.56 123 HIS A C 1
ATOM 919 O O . HIS A 1 123 ? 6.121 7.406 -9.125 1 80.56 123 HIS A O 1
ATOM 925 N N . GLY A 1 124 ? 6.508 5.703 -10.664 1 81.94 124 GLY A N 1
ATOM 926 C CA . GLY A 1 124 ? 7.895 5.465 -10.297 1 81.94 124 GLY A CA 1
ATOM 927 C C . GLY A 1 124 ? 8.078 4.211 -9.461 1 81.94 124 GLY A C 1
ATOM 928 O O . GLY A 1 124 ? 9.203 3.715 -9.32 1 81.94 124 GLY A O 1
ATOM 929 N N . GLY A 1 125 ? 6.941 3.82 -8.867 1 93.69 125 GLY A N 1
ATOM 930 C CA . GLY A 1 125 ? 7.047 2.588 -8.102 1 93.69 125 GLY A CA 1
ATOM 931 C C . GLY A 1 125 ? 6.426 1.395 -8.797 1 93.69 125 GLY A C 1
ATOM 932 O O . GLY A 1 125 ? 5.762 1.547 -9.828 1 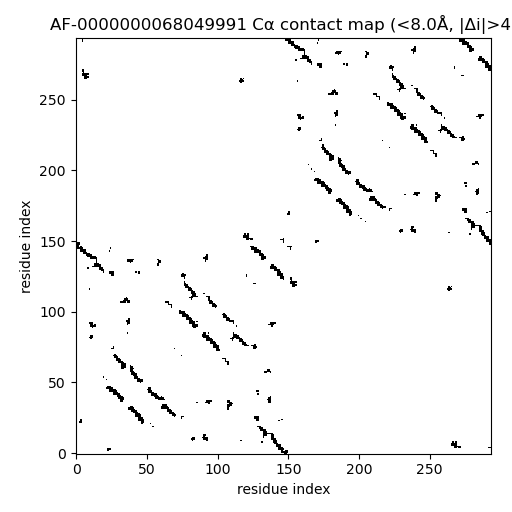93.69 125 GLY A O 1
ATOM 933 N N . GLN A 1 126 ? 6.695 0.256 -8.305 1 96.75 126 GLN A N 1
ATOM 934 C CA . GLN A 1 126 ? 6.16 -0.971 -8.883 1 96.75 126 GLN A CA 1
ATOM 935 C C . GLN A 1 126 ? 6.043 -2.07 -7.832 1 96.75 126 GLN A C 1
ATOM 937 O O . GLN A 1 126 ? 6.812 -2.1 -6.871 1 96.75 126 GLN A O 1
ATOM 942 N N . ILE A 1 127 ? 5.102 -2.975 -8.016 1 98.19 127 ILE A N 1
ATOM 943 C CA . ILE A 1 127 ? 4.988 -4.199 -7.234 1 98.19 127 ILE A CA 1
ATOM 944 C C . ILE A 1 127 ? 5.941 -5.258 -7.789 1 98.19 127 ILE A C 1
ATOM 946 O O . ILE A 1 127 ? 5.93 -5.547 -8.984 1 98.19 127 ILE A O 1
ATOM 950 N N . THR A 1 128 ? 6.762 -5.875 -6.934 1 97.75 128 THR A N 1
ATOM 951 C CA . THR A 1 128 ? 7.871 -6.66 -7.465 1 97.75 128 THR A CA 1
ATOM 952 C C . THR A 1 128 ? 7.793 -8.102 -6.984 1 97.75 128 THR A C 1
ATOM 954 O O . THR A 1 128 ? 8.508 -8.977 -7.492 1 97.75 128 THR A O 1
ATOM 957 N N . GLY A 1 129 ? 6.941 -8.375 -6.008 1 98 129 GLY A N 1
ATOM 958 C CA . GLY A 1 129 ? 6.809 -9.719 -5.465 1 98 129 GLY A CA 1
ATOM 959 C C . GLY A 1 129 ? 5.707 -9.836 -4.43 1 98 129 GLY A C 1
ATOM 960 O O . GLY A 1 129 ? 4.992 -8.867 -4.16 1 98 129 GLY A O 1
ATOM 961 N N . PHE A 1 130 ? 5.625 -10.977 -3.855 1 98.69 130 PHE A N 1
ATOM 962 C CA . PHE A 1 130 ? 4.527 -11.281 -2.945 1 98.69 130 PHE A CA 1
ATOM 963 C C . PHE A 1 130 ? 5.027 -12.07 -1.739 1 98.69 130 PHE A C 1
ATOM 965 O O . PHE A 1 130 ? 6.086 -12.695 -1.798 1 98.69 130 PHE A O 1
ATOM 972 N N . PHE A 1 131 ? 4.379 -11.992 -0.712 1 98.5 131 PHE A N 1
ATOM 973 C CA . PHE A 1 131 ? 4.473 -12.844 0.466 1 98.5 131 PHE A CA 1
ATOM 974 C C . PHE A 1 131 ? 3.088 -13.148 1.028 1 98.5 131 PHE A C 1
ATOM 976 O O . PHE A 1 131 ? 2.088 -12.602 0.552 1 98.5 131 PHE A O 1
ATOM 983 N N . GLY A 1 132 ? 3.033 -14.117 1.949 1 98.31 132 GLY A N 1
ATOM 984 C CA . GLY A 1 132 ? 1.684 -14.422 2.398 1 98.31 132 GLY A CA 1
ATOM 985 C C . GLY A 1 132 ? 1.623 -15.602 3.348 1 98.31 132 GLY A C 1
ATOM 986 O O . GLY A 1 132 ? 2.596 -15.898 4.047 1 98.31 132 GLY A O 1
ATOM 987 N N . ARG A 1 133 ? 0.409 -16.078 3.527 1 98.75 133 ARG A N 1
ATOM 988 C CA . ARG A 1 133 ? 0.081 -17.312 4.242 1 98.75 133 ARG A CA 1
ATOM 989 C C . ARG A 1 133 ? -0.675 -18.281 3.346 1 98.75 133 ARG A C 1
ATOM 991 O O . ARG A 1 133 ? -1.646 -17.906 2.688 1 98.75 133 ARG A O 1
ATOM 998 N N . VAL A 1 134 ? -0.154 -19.484 3.334 1 98.56 134 VAL A N 1
ATOM 999 C CA . VAL A 1 134 ? -0.643 -20.359 2.275 1 98.56 134 VAL A CA 1
ATOM 1000 C C . VAL A 1 134 ? -0.869 -21.766 2.83 1 98.56 134 VAL A C 1
ATOM 1002 O O . VAL A 1 134 ? -0.01 -22.312 3.529 1 98.56 134 VAL A O 1
ATOM 1005 N N . GLY A 1 135 ? -1.982 -22.359 2.627 1 97.38 135 GLY A N 1
ATOM 1006 C CA . GLY A 1 135 ? -2.299 -23.781 2.711 1 97.38 135 GLY A CA 1
ATOM 1007 C C . GLY A 1 135 ? -2.67 -24.391 1.371 1 97.38 135 GLY A C 1
ATOM 1008 O O . GLY A 1 135 ? -1.92 -24.266 0.4 1 97.38 135 GLY A O 1
ATOM 1009 N N . ASP A 1 136 ? -3.855 -25.109 1.321 1 96.31 136 ASP A N 1
ATOM 1010 C CA . ASP A 1 136 ? -4.355 -25.562 0.028 1 96.31 136 ASP A CA 1
ATOM 1011 C C . ASP A 1 136 ? -4.805 -24.375 -0.833 1 96.31 136 ASP A C 1
ATOM 1013 O O . ASP A 1 136 ? -4.812 -24.469 -2.062 1 96.31 136 ASP A O 1
ATOM 1017 N N . LEU A 1 137 ? -5.16 -23.312 -0.148 1 97.44 137 LEU A N 1
ATOM 1018 C CA . LEU A 1 137 ? -5.562 -22.047 -0.759 1 97.44 137 LEU A CA 1
ATOM 1019 C C . LEU A 1 137 ? -4.672 -20.906 -0.282 1 97.44 137 LEU A C 1
ATOM 1021 O O . LEU A 1 137 ? -3.848 -21.094 0.617 1 97.44 137 LEU A O 1
ATOM 1025 N N . ILE A 1 138 ? -4.816 -19.766 -0.879 1 98.62 138 ILE A N 1
ATOM 1026 C CA . ILE A 1 138 ? -4.113 -18.578 -0.429 1 98.62 138 ILE A CA 1
ATOM 1027 C C . ILE A 1 138 ? -4.883 -17.938 0.724 1 98.62 138 ILE A C 1
ATOM 1029 O O . ILE A 1 138 ? -5.918 -17.297 0.511 1 98.62 138 ILE A O 1
ATOM 1033 N N . ASP A 1 139 ? -4.336 -18.125 1.917 1 98.69 139 ASP A N 1
ATOM 1034 C CA . ASP A 1 139 ? -5.012 -17.609 3.104 1 98.69 139 ASP A CA 1
ATOM 1035 C C . ASP A 1 139 ? -4.848 -16.094 3.213 1 98.69 139 ASP A C 1
ATOM 1037 O O . ASP A 1 139 ? -5.77 -15.391 3.629 1 98.69 139 ASP A O 1
ATOM 1041 N N . ALA A 1 140 ? -3.654 -15.625 2.947 1 98.75 140 ALA A N 1
ATOM 1042 C CA . ALA A 1 140 ? -3.355 -14.195 3.002 1 98.75 140 ALA A CA 1
ATOM 1043 C C . ALA A 1 140 ? -2.268 -13.82 2.002 1 98.75 140 ALA A C 1
ATOM 1045 O O . ALA A 1 140 ? -1.424 -14.656 1.653 1 98.75 140 ALA A O 1
ATOM 1046 N N . ILE A 1 141 ? -2.318 -12.586 1.553 1 98.75 141 ILE A N 1
ATOM 1047 C CA . ILE A 1 141 ? -1.334 -12.141 0.571 1 98.75 141 ILE A CA 1
ATOM 1048 C C . ILE A 1 141 ? -0.804 -10.766 0.956 1 98.75 141 ILE A C 1
ATOM 1050 O O . ILE A 1 141 ? -1.542 -9.938 1.496 1 98.75 141 ILE A O 1
ATOM 1054 N N . GLY A 1 142 ? 0.392 -10.523 0.773 1 98.5 142 GLY A N 1
ATOM 1055 C CA . GLY A 1 142 ? 1.078 -9.242 0.8 1 98.5 142 GLY A CA 1
ATOM 1056 C C . GLY A 1 142 ? 1.953 -9.008 -0.417 1 98.5 142 GLY A C 1
ATOM 1057 O O . GLY A 1 142 ? 2.176 -9.922 -1.213 1 98.5 142 GLY A O 1
ATOM 1058 N N . ILE A 1 143 ? 2.414 -7.777 -0.538 1 98.5 143 ILE A N 1
ATOM 1059 C CA . ILE A 1 143 ? 3.166 -7.422 -1.736 1 98.5 143 ILE A CA 1
ATOM 1060 C C . ILE A 1 143 ? 4.484 -6.762 -1.342 1 98.5 143 ILE A C 1
ATOM 1062 O O . ILE A 1 143 ? 4.602 -6.188 -0.256 1 98.5 143 ILE A O 1
ATOM 1066 N N . TYR A 1 144 ? 5.453 -6.93 -2.201 1 97.5 144 TYR A N 1
ATOM 1067 C CA . TYR A 1 144 ? 6.672 -6.121 -2.182 1 97.5 144 TYR A CA 1
ATOM 1068 C C . TYR A 1 144 ? 6.574 -4.965 -3.17 1 97.5 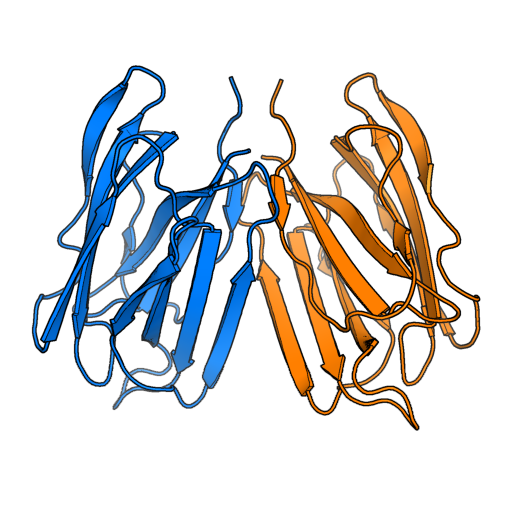144 TYR A C 1
ATOM 1070 O O . TYR A 1 144 ? 6.16 -5.152 -4.316 1 97.5 144 TYR A O 1
ATOM 1078 N N . VAL A 1 145 ? 6.941 -3.783 -2.721 1 97 145 VAL A N 1
ATOM 1079 C CA . VAL A 1 145 ? 6.93 -2.623 -3.605 1 97 145 VAL A CA 1
ATOM 1080 C C . VAL A 1 145 ? 8.297 -1.943 -3.582 1 97 145 VAL A C 1
ATOM 1082 O O . VAL A 1 145 ? 8.961 -1.904 -2.541 1 97 145 VAL A O 1
ATOM 1085 N N . LEU A 1 146 ? 8.727 -1.522 -4.652 1 95.19 146 LEU A N 1
ATOM 1086 C CA . LEU A 1 146 ? 9.992 -0.818 -4.836 1 95.19 146 LEU A CA 1
ATOM 1087 C C . LEU A 1 146 ? 9.789 0.464 -5.637 1 95.19 146 LEU A C 1
ATOM 1089 O O . LEU A 1 146 ? 8.945 0.514 -6.531 1 95.19 146 LEU A O 1
ATOM 1093 N N . PRO A 1 147 ? 10.523 1.548 -5.203 1 90.44 147 PRO A N 1
ATOM 1094 C CA . PRO A 1 147 ? 10.516 2.713 -6.09 1 90.44 147 PRO A CA 1
ATOM 1095 C C . PRO A 1 147 ? 11.156 2.432 -7.445 1 90.44 147 PRO A C 1
ATOM 1097 O O . PRO A 1 147 ? 12.039 1.575 -7.547 1 90.44 147 PRO A O 1
ATOM 1100 N N . MET B 1 1 ? 20.938 4.715 -0.141 1 68.94 1 MET B N 1
ATOM 1101 C CA . MET B 1 1 ? 19.844 4.855 0.824 1 68.94 1 MET B CA 1
ATOM 1102 C C . MET B 1 1 ? 18.5 4.523 0.184 1 68.94 1 MET B C 1
ATOM 1104 O O . MET B 1 1 ? 18.328 4.695 -1.023 1 68.94 1 MET B O 1
ATOM 1108 N N . SER B 1 2 ? 17.531 3.908 0.909 1 82.31 2 SER B N 1
ATOM 1109 C CA . SER B 1 2 ? 16.266 3.463 0.316 1 82.31 2 SER B CA 1
ATOM 1110 C C . SER B 1 2 ? 15.414 4.648 -0.116 1 82.31 2 SER B C 1
ATOM 1112 O O . SER B 1 2 ? 15.289 5.629 0.619 1 82.31 2 SER B O 1
ATOM 1114 N N . LYS B 1 3 ? 15.039 4.711 -1.284 1 89.62 3 LYS B N 1
ATOM 1115 C CA . LYS B 1 3 ? 14.102 5.715 -1.79 1 89.62 3 LYS B CA 1
ATOM 1116 C C . LYS B 1 3 ? 12.664 5.363 -1.424 1 89.62 3 LYS B C 1
ATOM 1118 O O . LYS B 1 3 ? 12.242 4.215 -1.582 1 89.62 3 LYS B O 1
ATOM 1123 N N . PRO B 1 4 ? 11.859 6.309 -0.93 1 93.56 4 PRO B N 1
ATOM 1124 C CA . PRO B 1 4 ? 10.477 5.996 -0.562 1 93.56 4 PRO B CA 1
ATOM 1125 C C . PRO B 1 4 ? 9.617 5.645 -1.77 1 93.56 4 PRO B C 1
ATOM 1127 O O . PRO B 1 4 ? 9.875 6.117 -2.879 1 93.56 4 PRO B O 1
ATOM 1130 N N . VAL B 1 5 ? 8.594 4.812 -1.568 1 95.31 5 VAL B N 1
ATOM 1131 C CA . VAL B 1 5 ? 7.613 4.453 -2.584 1 95.31 5 VAL B CA 1
ATOM 1132 C C . VAL B 1 5 ? 6.316 5.227 -2.346 1 95.31 5 VAL B C 1
ATOM 1134 O O . VAL B 1 5 ? 5.867 5.359 -1.206 1 95.31 5 VAL B O 1
ATOM 1137 N N . LYS B 1 6 ? 5.75 5.68 -3.453 1 96.88 6 LYS B N 1
ATOM 1138 C CA . LYS B 1 6 ? 4.457 6.355 -3.373 1 96.88 6 LYS B CA 1
ATOM 1139 C C . LYS B 1 6 ? 3.311 5.379 -3.625 1 96.88 6 LYS B C 1
ATOM 1141 O O . LYS B 1 6 ? 3.291 4.688 -4.645 1 96.88 6 LYS B O 1
ATOM 1146 N N . ILE B 1 7 ? 2.402 5.324 -2.713 1 97.94 7 ILE B N 1
ATOM 1147 C CA . ILE B 1 7 ? 1.2 4.504 -2.83 1 97.94 7 ILE B CA 1
ATOM 1148 C C . ILE B 1 7 ? -0.039 5.395 -2.748 1 97.94 7 ILE B C 1
ATOM 1150 O O . ILE B 1 7 ? -0.127 6.27 -1.884 1 97.94 7 ILE B O 1
ATOM 1154 N N . GLY B 1 8 ? -1.041 5.086 -3.473 1 97.06 8 GLY B N 1
ATOM 1155 C CA . GLY B 1 8 ? -2.195 5.949 -3.664 1 97.06 8 GLY B CA 1
ATOM 1156 C C . GLY B 1 8 ? -2.293 6.512 -5.07 1 97.06 8 GLY B C 1
ATOM 1157 O O . GLY B 1 8 ? -1.55 6.098 -5.961 1 97.06 8 GLY B O 1
ATOM 1158 N N . LEU B 1 9 ? -3.268 7.344 -5.34 1 97.06 9 LEU B N 1
ATOM 1159 C CA . LEU B 1 9 ? -4.121 8.141 -4.469 1 97.06 9 LEU B CA 1
ATOM 1160 C C . LEU B 1 9 ? -5.438 7.43 -4.188 1 97.06 9 LEU B C 1
ATOM 1162 O O . LEU B 1 9 ? -5.902 6.633 -5.008 1 97.06 9 LEU B O 1
ATOM 1166 N N . TRP B 1 10 ? -5.969 7.656 -3.082 1 98.25 10 TRP B N 1
ATOM 1167 C CA . TRP B 1 10 ? -7.355 7.344 -2.76 1 98.25 10 TRP B CA 1
ATOM 1168 C C . TRP B 1 10 ? -8.172 8.617 -2.557 1 98.25 10 TRP B C 1
ATOM 1170 O O . TRP B 1 10 ? -7.742 9.523 -1.842 1 98.25 10 TRP B O 1
ATOM 1180 N N . GLY B 1 11 ? -9.305 8.641 -3.084 1 98 11 GLY B N 1
ATOM 1181 C CA . GLY B 1 11 ? -10.141 9.828 -2.971 1 98 11 GLY B CA 1
ATOM 1182 C C . GLY B 1 11 ? -10.609 10.359 -4.312 1 98 11 GLY B C 1
ATOM 1183 O O . GLY B 1 11 ? -10.945 9.578 -5.207 1 98 11 GLY B O 1
ATOM 1184 N N . GLY B 1 12 ? -10.828 11.695 -4.391 1 97.56 12 GLY B N 1
ATOM 1185 C CA . GLY B 1 12 ? -11.375 12.32 -5.582 1 97.56 12 GLY B CA 1
ATOM 1186 C C . GLY B 1 12 ? -10.32 12.992 -6.441 1 97.56 12 GLY B C 1
ATOM 1187 O O . GLY B 1 12 ? -9.133 12.953 -6.121 1 97.56 12 GLY B O 1
ATOM 1188 N N . VAL B 1 13 ? -10.805 13.641 -7.484 1 97.19 13 VAL B N 1
ATOM 1189 C CA . VAL B 1 13 ? -9.898 14.203 -8.477 1 97.19 13 VAL B CA 1
ATOM 1190 C C . VAL B 1 13 ? -9.875 15.727 -8.344 1 97.19 13 VAL B C 1
ATOM 1192 O O . VAL B 1 13 ? -9.273 16.422 -9.164 1 97.19 13 VAL B O 1
ATOM 1195 N N . GLY B 1 14 ? -10.555 16.188 -7.305 1 97.5 14 GLY B N 1
ATOM 1196 C CA . GLY B 1 14 ? -10.586 17.625 -7.113 1 97.5 14 GLY B CA 1
ATOM 1197 C C . GLY B 1 14 ? -9.32 18.172 -6.488 1 97.5 14 GLY B C 1
ATOM 1198 O O . GLY B 1 14 ? -8.359 17.438 -6.266 1 97.5 14 GLY B O 1
ATOM 1199 N N . GLY B 1 15 ? -9.352 19.469 -6.199 1 98.12 15 GLY B N 1
ATOM 1200 C CA . GLY B 1 15 ? -8.219 20.125 -5.559 1 98.12 15 GLY B CA 1
ATOM 1201 C C . GLY B 1 15 ? -6.984 20.172 -6.441 1 98.12 15 GLY B C 1
ATOM 1202 O O . GLY B 1 15 ? -7.062 19.906 -7.641 1 98.12 15 GLY B O 1
ATOM 1203 N N . GLN B 1 16 ? -5.93 20.625 -5.879 1 98.5 16 GLN B N 1
ATOM 1204 C CA . GLN B 1 16 ? -4.629 20.703 -6.543 1 98.5 16 GLN B CA 1
ATOM 1205 C C . GLN B 1 16 ? -3.652 19.688 -5.965 1 98.5 16 GLN B C 1
ATOM 1207 O O . GLN B 1 16 ? -3.732 19.344 -4.785 1 98.5 16 GLN B O 1
ATOM 1212 N N . PRO B 1 17 ? -2.766 19.203 -6.855 1 98.25 17 PRO B N 1
ATOM 1213 C CA . PRO B 1 17 ? -1.765 18.281 -6.332 1 98.25 17 PRO B CA 1
ATOM 1214 C C . PRO B 1 17 ? -0.89 18.891 -5.246 1 98.25 17 PRO B C 1
ATOM 1216 O O . PRO B 1 17 ? -0.503 20.062 -5.352 1 98.25 17 PRO B O 1
ATOM 1219 N N . ARG B 1 18 ? -0.689 18.203 -4.172 1 98.5 18 ARG B N 1
ATOM 1220 C CA . ARG B 1 18 ? 0.242 18.547 -3.104 1 98.5 18 ARG B CA 1
ATOM 1221 C C . ARG B 1 18 ? 1.237 17.422 -2.861 1 98.5 18 ARG B C 1
ATOM 1223 O O . ARG B 1 18 ? 0.879 16.25 -2.938 1 98.5 18 ARG B O 1
ATOM 1230 N N . ASP B 1 19 ? 2.441 17.766 -2.615 1 98.12 19 ASP B N 1
ATOM 1231 C CA . ASP B 1 19 ? 3.496 16.797 -2.334 1 98.12 19 ASP B CA 1
ATOM 1232 C C . ASP B 1 19 ? 4.543 17.375 -1.39 1 98.12 19 ASP B C 1
ATOM 1234 O O . ASP B 1 19 ? 4.59 18.594 -1.184 1 98.12 19 ASP B O 1
ATOM 1238 N N . VAL B 1 20 ? 5.285 16.5 -0.775 1 97.94 20 VAL B N 1
ATOM 1239 C CA . VAL B 1 20 ? 6.363 16.953 0.094 1 97.94 20 VAL B CA 1
ATOM 1240 C C . VAL B 1 20 ? 7.469 17.594 -0.745 1 97.94 20 VAL B C 1
ATOM 1242 O O . VAL B 1 20 ? 7.688 17.203 -1.895 1 97.94 20 VAL B O 1
ATOM 1245 N N . ARG B 1 21 ? 8.156 18.531 -0.091 1 96.31 21 ARG B N 1
ATOM 1246 C CA . ARG B 1 21 ? 9.227 19.234 -0.789 1 96.31 21 ARG B CA 1
ATOM 1247 C C . ARG B 1 21 ? 10.523 18.438 -0.745 1 96.31 21 ARG B C 1
ATOM 1249 O O . ARG B 1 21 ? 11.414 18.641 -1.577 1 96.31 21 ARG B O 1
ATOM 1256 N N . HIS B 1 22 ? 10.727 17.578 0.244 1 96.62 22 HIS B N 1
ATOM 1257 C CA . HIS B 1 22 ? 11.883 16.719 0.429 1 96.62 22 HIS B CA 1
ATOM 1258 C C . HIS B 1 22 ? 11.469 15.266 0.614 1 96.62 22 HIS B C 1
ATOM 1260 O O . HIS B 1 22 ? 10.398 14.984 1.156 1 96.62 22 HIS B O 1
ATOM 1266 N N . ALA B 1 23 ? 12.312 14.32 0.112 1 95.44 23 ALA B N 1
ATOM 1267 C CA . ALA B 1 23 ? 12.008 12.906 0.305 1 95.44 23 ALA B CA 1
ATOM 1268 C C . ALA B 1 23 ? 11.883 12.57 1.787 1 95.44 23 ALA B C 1
ATOM 1270 O O . ALA B 1 23 ? 12.828 12.758 2.559 1 95.44 23 ALA B O 1
ATOM 1271 N N . PRO B 1 24 ? 10.727 12.078 2.148 1 97 24 PRO B N 1
ATOM 1272 C CA . PRO B 1 24 ? 10.539 11.844 3.582 1 97 24 PRO B CA 1
ATOM 1273 C C . PRO B 1 24 ? 11.211 10.555 4.055 1 97 24 PRO B C 1
ATOM 1275 O O . PRO B 1 24 ? 11.18 9.539 3.352 1 97 24 PRO B O 1
ATOM 1278 N N . HIS B 1 25 ? 11.781 10.609 5.246 1 96.44 25 HIS B N 1
ATOM 1279 C CA . HIS B 1 25 ? 12.5 9.469 5.805 1 96.44 25 HIS B CA 1
ATOM 1280 C C . HIS B 1 25 ? 11.844 8.984 7.098 1 96.44 25 HIS B C 1
ATOM 1282 O O . HIS B 1 25 ? 11.781 7.777 7.348 1 96.44 25 HIS B O 1
ATOM 1288 N N . ARG B 1 26 ? 11.391 9.859 7.871 1 97 26 ARG B N 1
ATOM 1289 C CA . ARG B 1 26 ? 10.75 9.508 9.133 1 97 26 ARG B CA 1
ATOM 1290 C C . ARG B 1 26 ? 9.672 10.523 9.5 1 97 26 ARG B C 1
ATOM 1292 O O . ARG B 1 26 ? 9.922 11.727 9.508 1 97 26 ARG B O 1
ATOM 1299 N N . LEU B 1 27 ? 8.492 10.047 9.836 1 98.19 27 LEU B N 1
ATOM 1300 C CA . LEU B 1 27 ? 7.406 10.914 10.297 1 98.19 27 LEU B CA 1
ATOM 1301 C C . LEU B 1 27 ? 7.582 11.266 11.766 1 98.19 27 LEU B C 1
ATOM 1303 O O . LEU B 1 27 ? 7.91 10.398 12.586 1 98.19 27 LEU B O 1
ATOM 1307 N N . ALA B 1 28 ? 7.414 12.438 12.117 1 98.56 28 ALA B N 1
ATOM 1308 C CA . ALA B 1 28 ? 7.578 12.867 13.5 1 98.56 28 ALA B CA 1
ATOM 1309 C C . ALA B 1 28 ? 6.242 13.289 14.109 1 98.56 28 ALA B C 1
ATOM 1311 O O . ALA B 1 28 ? 6.031 13.148 15.312 1 98.56 28 ALA B O 1
ATOM 1312 N N . ARG B 1 29 ? 5.375 13.844 13.312 1 98.75 29 ARG B N 1
ATOM 1313 C CA . ARG B 1 29 ? 4.102 14.352 13.805 1 98.75 29 ARG B CA 1
ATOM 1314 C C . ARG B 1 29 ? 3.062 14.398 12.688 1 98.75 29 ARG B C 1
ATOM 1316 O O . ARG B 1 29 ? 3.377 14.773 11.555 1 98.75 29 ARG B O 1
ATOM 1323 N N . VAL B 1 30 ? 1.858 14.047 12.969 1 98.75 30 VAL B N 1
ATOM 1324 C CA . VAL B 1 30 ? 0.727 14.203 12.062 1 98.75 30 VAL B CA 1
ATOM 1325 C C . VAL B 1 30 ? -0.433 14.875 12.789 1 98.75 30 VAL B C 1
ATOM 1327 O O . VAL B 1 30 ? -0.758 14.508 13.922 1 98.75 30 VAL B O 1
ATOM 1330 N N . GLU B 1 31 ? -0.952 15.805 12.188 1 98.69 31 GLU B N 1
ATOM 1331 C CA . GLU B 1 31 ? -2.168 16.453 12.664 1 98.69 31 GLU B CA 1
ATOM 1332 C C . GLU B 1 31 ? -3.266 16.422 11.602 1 98.69 31 GLU B C 1
ATOM 1334 O O . GLU B 1 31 ? -3.064 16.875 10.477 1 98.69 31 GLU B O 1
ATOM 1339 N N . ILE B 1 32 ? -4.43 15.891 11.992 1 98.81 32 ILE B N 1
ATOM 1340 C CA . ILE B 1 32 ? -5.566 15.875 11.07 1 98.81 32 ILE B CA 1
ATOM 1341 C C . ILE B 1 32 ? -6.773 16.531 11.742 1 98.81 32 ILE B C 1
ATOM 1343 O O . ILE B 1 32 ? -6.926 16.469 12.961 1 98.81 32 ILE B O 1
ATOM 1347 N N . SER B 1 33 ? -7.5 17.172 10.953 1 98.69 33 SER B N 1
ATOM 1348 C CA . SER B 1 33 ? -8.719 17.781 11.492 1 98.69 33 SER B CA 1
ATOM 1349 C C . SER B 1 33 ? -9.914 17.5 10.586 1 98.69 33 SER B C 1
ATOM 1351 O O . SER B 1 33 ? -9.758 17.312 9.375 1 98.69 33 SER B O 1
ATOM 1353 N N . GLY B 1 34 ? -11.07 17.516 11.141 1 97.75 34 GLY B N 1
ATOM 1354 C CA . GLY B 1 34 ? -12.289 17.359 10.375 1 97.75 34 GLY B CA 1
ATOM 1355 C C . GLY B 1 34 ? -13.469 16.875 11.211 1 97.75 34 GLY B C 1
ATOM 1356 O O . GLY B 1 34 ? -13.422 16.953 12.445 1 97.75 34 GLY B O 1
ATOM 1357 N N . ALA B 1 35 ? -14.539 16.516 10.57 1 95.31 35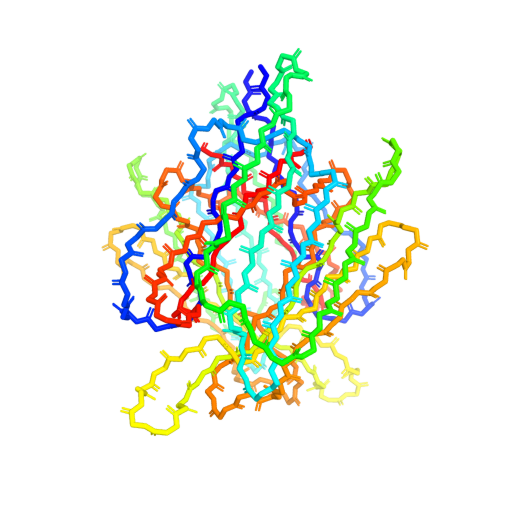 ALA B N 1
ATOM 1358 C CA . ALA B 1 35 ? -15.75 15.945 11.156 1 95.31 35 ALA B CA 1
ATOM 1359 C C . ALA B 1 35 ? -16.312 14.828 10.273 1 95.31 35 ALA B C 1
ATOM 1361 O O . ALA B 1 35 ? -15.945 13.664 10.422 1 95.31 35 ALA B O 1
ATOM 1362 N N . ASP B 1 36 ? -17.141 15.312 9.289 1 94.56 36 ASP B N 1
ATOM 1363 C CA . ASP B 1 36 ? -17.688 14.297 8.398 1 94.56 36 ASP B CA 1
ATOM 1364 C C . ASP B 1 36 ? -16.75 14.055 7.207 1 94.56 36 ASP B C 1
ATOM 1366 O O . ASP B 1 36 ? -17 13.148 6.402 1 94.56 36 ASP B O 1
ATOM 1370 N N . ALA B 1 37 ? -15.766 14.836 7.137 1 97.56 37 ALA B N 1
ATOM 1371 C CA . ALA B 1 37 ? -14.688 14.711 6.16 1 97.56 37 ALA B CA 1
ATOM 1372 C C . ALA B 1 37 ? -13.359 15.188 6.746 1 97.56 37 ALA B C 1
ATOM 1374 O O . ALA B 1 37 ? -13.336 15.805 7.812 1 97.56 37 ALA B O 1
ATOM 1375 N N . ILE B 1 38 ? -12.344 14.836 6.105 1 98.62 38 ILE B N 1
ATOM 1376 C CA . ILE B 1 38 ? -11.039 15.336 6.539 1 98.62 38 ILE B CA 1
ATOM 1377 C C . ILE B 1 38 ? -10.828 16.75 6.004 1 98.62 38 ILE B C 1
ATOM 1379 O O . ILE B 1 38 ? -10.883 16.984 4.793 1 98.62 38 ILE B O 1
ATOM 1383 N N . HIS B 1 39 ? -10.672 17.609 6.891 1 98.56 39 HIS B N 1
ATOM 1384 C CA . HIS B 1 39 ? -10.609 19.031 6.523 1 98.56 39 HIS B CA 1
ATOM 1385 C C . HIS B 1 39 ? -9.164 19.484 6.344 1 98.56 39 HIS B C 1
ATOM 1387 O O . HIS B 1 39 ? -8.883 20.375 5.539 1 98.56 39 HIS B O 1
ATOM 1393 N N . SER B 1 40 ? -8.305 18.844 7.062 1 98.81 40 SER B N 1
ATOM 1394 C CA . SER B 1 40 ? -6.918 19.281 6.922 1 98.81 40 SER B CA 1
ATOM 1395 C C . SER B 1 40 ? -5.941 18.234 7.422 1 98.81 40 SER B C 1
ATOM 1397 O O . SER B 1 40 ? -6.297 17.391 8.258 1 98.81 40 SER B O 1
ATOM 1399 N N . ILE B 1 41 ? -4.758 18.25 6.926 1 98.81 41 ILE B N 1
ATOM 1400 C CA . ILE B 1 41 ? -3.639 17.453 7.414 1 98.81 41 ILE B CA 1
ATOM 1401 C C . ILE B 1 41 ? -2.375 18.312 7.457 1 98.81 41 ILE B C 1
ATOM 1403 O O . ILE B 1 41 ? -2.139 19.125 6.559 1 98.81 41 ILE B O 1
ATOM 1407 N N . LYS B 1 42 ? -1.656 18.219 8.422 1 98.81 42 LYS B N 1
ATOM 1408 C CA . LYS B 1 42 ? -0.33 18.797 8.633 1 98.81 42 LYS B CA 1
ATOM 1409 C C . LYS B 1 42 ? 0.628 17.766 9.219 1 98.81 42 LYS B C 1
ATOM 1411 O O . LYS B 1 42 ? 0.247 16.969 10.094 1 98.81 42 LYS B O 1
ATOM 1416 N N . PHE B 1 43 ? 1.856 17.734 8.719 1 98.81 43 PHE B N 1
ATOM 1417 C CA . PHE B 1 43 ? 2.75 16.75 9.312 1 98.81 43 PHE B CA 1
ATOM 1418 C C . PHE B 1 43 ? 4.195 17.234 9.266 1 98.81 43 PHE B C 1
ATOM 1420 O O . PHE B 1 43 ? 4.555 18.047 8.43 1 98.81 43 PHE B O 1
ATOM 1427 N N . THR B 1 44 ? 4.938 16.797 10.18 1 98.81 44 THR B N 1
ATOM 1428 C CA . THR B 1 44 ? 6.375 17.016 10.305 1 98.81 44 THR B CA 1
ATOM 1429 C C . THR B 1 44 ? 7.141 15.719 10.062 1 98.81 44 THR B C 1
ATOM 1431 O O . THR B 1 44 ? 6.75 14.656 10.555 1 98.81 44 THR B O 1
ATOM 1434 N N . TYR B 1 45 ? 8.18 15.805 9.273 1 98.62 45 TYR B N 1
ATOM 1435 C CA . TYR B 1 45 ? 9 14.633 8.977 1 98.62 45 TYR B CA 1
ATOM 1436 C C . TYR B 1 45 ? 10.469 15.008 8.875 1 98.62 45 TYR B C 1
ATOM 1438 O O . TYR B 1 45 ? 10.812 16.188 8.781 1 98.62 45 TYR B O 1
ATOM 1446 N N . GLU B 1 46 ? 11.258 14.016 8.945 1 97.94 46 GLU B N 1
ATOM 1447 C CA . GLU B 1 46 ? 12.695 14.164 8.727 1 97.94 46 GLU B CA 1
ATOM 1448 C C . GLU B 1 46 ? 13.102 13.609 7.367 1 97.94 46 GLU B C 1
ATOM 1450 O O . GLU B 1 46 ? 12.586 12.578 6.926 1 97.94 46 GLU B O 1
ATOM 1455 N N . ASP B 1 47 ? 14.016 14.328 6.75 1 96.88 47 ASP B N 1
ATOM 1456 C CA . ASP B 1 47 ? 14.594 13.766 5.535 1 96.88 47 ASP B CA 1
ATOM 1457 C C . ASP B 1 47 ? 15.773 12.852 5.863 1 96.88 47 ASP B C 1
ATOM 1459 O O . ASP B 1 47 ? 16.031 12.547 7.031 1 96.88 47 ASP B O 1
ATOM 1463 N N . HIS B 1 48 ? 16.469 12.383 4.836 1 93.38 48 HIS B N 1
ATOM 1464 C CA . HIS B 1 48 ? 17.531 11.398 5.051 1 93.38 48 HIS B CA 1
ATOM 1465 C C . HIS B 1 48 ? 18.688 11.992 5.848 1 93.38 48 HIS B C 1
ATOM 1467 O O . HIS B 1 48 ? 19.406 11.266 6.535 1 93.38 48 HIS B O 1
ATOM 1473 N N . ALA B 1 49 ? 18.844 13.281 5.785 1 94.94 49 ALA B N 1
ATOM 1474 C CA . ALA B 1 49 ? 19.938 13.961 6.484 1 94.94 49 ALA B CA 1
ATOM 1475 C C . ALA B 1 49 ? 19.562 14.25 7.934 1 94.94 49 ALA B C 1
ATOM 1477 O O . ALA B 1 49 ? 20.391 14.703 8.719 1 94.94 49 ALA B O 1
ATOM 1478 N N . GLY B 1 50 ? 18.344 14.031 8.328 1 95.06 50 GLY B N 1
ATOM 1479 C CA . GLY B 1 50 ? 17.875 14.281 9.68 1 95.06 50 GLY B CA 1
ATOM 1480 C C . GLY B 1 50 ? 17.234 15.648 9.852 1 95.06 50 GLY B C 1
ATOM 1481 O O . GLY B 1 50 ? 16.781 15.992 10.945 1 95.06 50 GLY B O 1
ATOM 1482 N N . ASP B 1 51 ? 17.234 16.391 8.781 1 97.62 51 ASP B N 1
ATOM 1483 C CA . ASP B 1 51 ? 16.594 17.703 8.836 1 97.62 51 ASP B CA 1
ATOM 1484 C C . ASP B 1 51 ? 15.078 17.578 8.914 1 97.62 51 ASP B C 1
ATOM 1486 O O . ASP B 1 51 ? 14.484 16.781 8.188 1 97.62 51 ASP B O 1
ATOM 1490 N N . GLN B 1 52 ? 14.453 18.406 9.734 1 98 52 GLN B N 1
ATOM 1491 C CA . GLN B 1 52 ? 13 18.375 9.906 1 98 52 GLN B CA 1
ATOM 1492 C C . GLN B 1 52 ? 12.312 19.297 8.914 1 98 52 GLN B C 1
ATOM 1494 O O . GLN B 1 52 ? 12.781 20.406 8.672 1 98 52 GLN B O 1
ATOM 1499 N N . HIS B 1 53 ? 11.242 18.812 8.367 1 98.69 53 HIS B N 1
ATOM 1500 C CA . HIS B 1 53 ? 10.406 19.578 7.461 1 98.69 53 HIS B CA 1
ATOM 1501 C C . HIS B 1 53 ? 8.938 19.531 7.879 1 98.69 53 HIS B C 1
ATOM 1503 O O . HIS B 1 53 ? 8.469 18.5 8.383 1 98.69 53 HIS B O 1
ATOM 1509 N N . VAL B 1 54 ? 8.242 20.672 7.684 1 98.62 54 VAL B N 1
ATOM 1510 C CA . VAL B 1 54 ? 6.812 20.75 7.977 1 98.62 54 VAL B CA 1
ATOM 1511 C C . VAL B 1 54 ? 6.031 20.953 6.68 1 98.62 54 VAL B C 1
ATOM 1513 O O . VAL B 1 54 ? 6.387 21.797 5.863 1 98.62 54 VAL B O 1
ATOM 1516 N N . GLU B 1 55 ? 5.055 20.078 6.473 1 98.31 55 GLU B N 1
ATOM 1517 C CA . GLU B 1 55 ? 4.129 20.234 5.355 1 98.31 55 GLU B CA 1
ATOM 1518 C C . GLU B 1 55 ? 2.732 20.609 5.84 1 98.31 55 GLU B C 1
ATOM 1520 O O . GLU B 1 55 ? 2.244 20.062 6.828 1 98.31 55 GLU B O 1
ATOM 1525 N N . GLY B 1 56 ? 2.023 21.453 5.031 1 96.25 56 GLY B N 1
ATOM 1526 C CA . GLY B 1 56 ? 0.687 21.891 5.387 1 96.25 56 GLY B CA 1
ATOM 1527 C C . GLY B 1 56 ? 0.68 23.219 6.141 1 96.25 56 GLY B C 1
ATOM 1528 O O . GLY B 1 56 ? 1.689 23.922 6.176 1 96.25 56 GLY B O 1
ATOM 1529 N N . VAL B 1 57 ? -0.294 23.609 6.625 1 98.06 57 VAL B N 1
ATOM 1530 C CA . VAL B 1 57 ? -1.558 22.891 6.719 1 98.06 57 VAL B CA 1
ATOM 1531 C C . VAL B 1 57 ? -2.174 22.75 5.328 1 98.06 57 VAL B C 1
ATOM 1533 O O . VAL B 1 57 ? -2.367 23.734 4.621 1 98.06 57 VAL B O 1
ATOM 1536 N N . TRP B 1 58 ? -2.303 21.562 4.84 1 98.75 58 TRP B N 1
ATOM 1537 C CA . TRP B 1 58 ? -3.078 21.297 3.633 1 98.75 58 TRP B CA 1
ATOM 1538 C C . TRP B 1 58 ? -4.57 21.25 3.943 1 98.75 58 TRP B C 1
ATOM 1540 O O . TRP B 1 58 ? -4.996 20.547 4.863 1 98.75 58 TRP B O 1
ATOM 1550 N N . GLY B 1 59 ? -5.406 21.938 3.182 1 98.38 59 GLY B N 1
ATOM 1551 C CA . GLY B 1 59 ? -6.828 22.078 3.463 1 98.38 59 GLY B CA 1
ATOM 1552 C C . GLY B 1 59 ? -7.141 23.219 4.418 1 98.38 59 GLY B C 1
ATOM 1553 O O . GLY B 1 59 ? -6.297 24.078 4.656 1 98.38 59 GLY B O 1
ATOM 1554 N N . ALA B 1 60 ? -8.375 23.281 4.902 1 97.19 60 ALA B N 1
ATOM 1555 C CA . ALA B 1 60 ? -8.812 24.312 5.832 1 97.19 60 ALA B CA 1
ATOM 1556 C C . ALA B 1 60 ? -9.203 23.719 7.18 1 97.19 60 ALA B C 1
ATOM 1558 O O . ALA B 1 60 ? -10.266 23.094 7.309 1 97.19 60 ALA B O 1
ATOM 1559 N N . PRO B 1 61 ? -8.289 23.953 8.18 1 96.06 61 PRO B N 1
ATOM 1560 C CA . PRO B 1 61 ? -8.531 23.312 9.477 1 96.06 61 PRO B CA 1
ATOM 1561 C C . PRO B 1 61 ? -9.891 23.672 10.062 1 96.06 61 PRO B C 1
ATOM 1563 O O . PRO B 1 61 ? -10.25 24.844 10.133 1 96.06 61 PRO B O 1
ATOM 1566 N N . SER B 1 62 ? -10.664 22.766 10.352 1 95.62 62 SER B N 1
ATOM 1567 C CA . SER B 1 62 ? -11.938 22.906 11.055 1 95.62 62 SER B CA 1
ATOM 1568 C C . SER B 1 62 ? -12.352 21.578 11.703 1 95.62 62 SER B C 1
ATOM 1570 O O . SER B 1 62 ? -11.727 20.547 11.469 1 95.62 62 SER B O 1
ATOM 1572 N N . GLY B 1 63 ? -13.305 21.641 12.602 1 95.94 63 GLY B N 1
ATOM 1573 C CA . GLY B 1 63 ? -13.758 20.438 13.289 1 95.94 63 GLY B CA 1
ATOM 1574 C C . GLY B 1 63 ? -12.812 19.984 14.383 1 95.94 63 GLY B C 1
ATOM 1575 O O . GLY B 1 63 ? -12.156 20.797 15.031 1 95.94 63 GLY B O 1
ATOM 1576 N N . ASN B 1 64 ? -12.836 18.688 14.641 1 97.19 64 ASN B N 1
ATOM 1577 C CA . ASN B 1 64 ? -11.977 18.109 15.672 1 97.19 64 ASN B CA 1
ATOM 1578 C C . ASN B 1 64 ? -10.547 17.938 15.188 1 97.19 64 ASN B C 1
ATOM 1580 O O . ASN B 1 64 ? -10.312 17.578 14.031 1 97.19 64 ASN B O 1
ATOM 1584 N N . LYS B 1 65 ? -9.695 18.219 16.094 1 97.81 65 LYS B N 1
ATOM 1585 C CA . LYS B 1 65 ? -8.273 18.078 15.797 1 97.81 65 LYS B CA 1
ATOM 1586 C C . LYS B 1 65 ? -7.684 16.875 16.547 1 97.81 65 LYS B C 1
ATOM 1588 O O . LYS B 1 65 ? -7.988 16.656 17.719 1 97.81 65 LYS B O 1
ATOM 1593 N N . HIS B 1 66 ? -6.93 16.094 15.852 1 98.44 66 HIS B N 1
ATOM 1594 C CA . HIS B 1 66 ? -6.211 14.961 16.406 1 98.44 66 HIS B CA 1
ATOM 1595 C C . HIS B 1 66 ? -4.73 15.016 16.062 1 98.44 66 HIS B C 1
ATOM 1597 O O . HIS B 1 66 ? -4.371 15.25 14.898 1 98.44 66 HIS B O 1
ATOM 1603 N N . THR B 1 67 ? -3.957 14.844 17.031 1 98.5 67 THR B N 1
ATOM 1604 C CA . THR B 1 67 ? -2.516 14.93 16.828 1 98.5 67 THR B CA 1
ATOM 1605 C C . THR B 1 67 ? -1.831 13.633 17.234 1 98.5 67 THR B C 1
ATOM 1607 O O . THR B 1 67 ? -2.141 13.062 18.281 1 98.5 67 THR B O 1
ATOM 1610 N N . LEU B 1 68 ? -1.004 13.18 16.391 1 98.56 68 LEU B N 1
ATOM 1611 C CA . LEU B 1 68 ? -0.123 12.047 16.656 1 98.56 68 LEU B CA 1
ATOM 1612 C C . LEU B 1 68 ? 1.331 12.5 16.75 1 98.56 68 LEU B C 1
ATOM 1614 O O . LEU B 1 68 ? 1.939 12.852 15.734 1 98.56 68 LEU B O 1
ATOM 1618 N N . ASP B 1 69 ? 1.901 12.523 17.906 1 98.62 69 ASP B N 1
ATOM 1619 C CA . ASP B 1 69 ? 3.322 12.789 18.109 1 98.62 69 ASP B CA 1
ATOM 1620 C C . ASP B 1 69 ? 4.102 11.484 18.266 1 98.62 69 ASP B C 1
ATOM 1622 O O . ASP B 1 69 ? 3.842 10.703 19.188 1 98.62 69 ASP B O 1
ATOM 1626 N N . LEU B 1 70 ? 5.039 11.312 17.391 1 98.31 70 LEU B N 1
ATOM 1627 C CA . LEU B 1 70 ? 5.762 10.047 17.406 1 98.31 70 LEU B CA 1
ATOM 1628 C C . LEU B 1 70 ? 7.07 10.172 18.172 1 98.31 70 LEU B C 1
ATOM 1630 O O . LEU B 1 70 ? 7.855 11.094 17.922 1 98.31 70 LEU B O 1
ATOM 1634 N N . GLU B 1 71 ? 7.277 9.273 19 1 97.31 71 GLU B N 1
ATOM 1635 C CA . GLU B 1 71 ? 8.562 9.18 19.688 1 97.31 71 GLU B CA 1
ATOM 1636 C C . GLU B 1 71 ? 9.664 8.711 18.734 1 97.31 71 GLU B C 1
ATOM 1638 O O . GLU B 1 71 ? 9.383 8.312 17.609 1 97.31 71 GLU B O 1
ATOM 1643 N N . ASP B 1 72 ? 10.93 8.711 19.203 1 94.94 72 ASP B N 1
ATOM 1644 C CA . ASP B 1 72 ? 12.086 8.445 18.375 1 94.94 72 ASP B CA 1
ATOM 1645 C C . ASP B 1 72 ? 12.023 7.035 17.781 1 94.94 72 ASP B C 1
ATOM 1647 O O . ASP B 1 72 ? 12.523 6.789 16.672 1 94.94 72 ASP B O 1
ATOM 1651 N N . THR B 1 73 ? 11.391 6.105 18.516 1 95 73 THR B N 1
ATOM 1652 C CA . THR B 1 73 ? 11.367 4.723 18.062 1 95 73 THR B CA 1
ATOM 1653 C C . THR B 1 73 ? 9.977 4.348 17.547 1 95 73 THR B C 1
ATOM 1655 O O . THR B 1 73 ? 9.703 3.176 17.281 1 95 73 THR B O 1
ATOM 1658 N N . GLU B 1 74 ? 9.102 5.316 17.531 1 96.88 74 GLU B N 1
ATOM 1659 C CA . GLU B 1 74 ? 7.719 5.086 17.109 1 96.88 74 GLU B CA 1
ATOM 1660 C C . GLU B 1 74 ? 7.523 5.449 15.648 1 96.88 74 GLU B C 1
ATOM 1662 O O . GLU B 1 74 ? 8.078 6.438 15.164 1 96.88 74 GLU B O 1
ATOM 1667 N N . TYR B 1 75 ? 6.793 4.688 14.938 1 97.88 75 TYR B N 1
ATOM 1668 C CA . TYR B 1 75 ? 6.504 4.922 13.523 1 97.88 75 TYR B CA 1
ATOM 1669 C C . TYR B 1 75 ? 5.121 4.406 13.156 1 97.88 75 TYR B C 1
ATOM 1671 O O . TYR B 1 75 ? 4.543 3.59 13.883 1 97.88 75 TYR B O 1
ATOM 1679 N N . VAL B 1 76 ? 4.516 4.93 12.102 1 98.25 76 VAL B N 1
ATOM 1680 C CA . VAL B 1 76 ? 3.191 4.523 11.648 1 98.25 76 VAL B CA 1
ATOM 1681 C C . VAL B 1 76 ? 3.289 3.217 10.867 1 98.25 76 VAL B C 1
ATOM 1683 O O . VAL B 1 76 ? 4.012 3.137 9.867 1 98.25 76 VAL B O 1
ATOM 1686 N N . THR B 1 77 ? 2.496 2.23 11.289 1 97.75 77 THR B N 1
ATOM 1687 C CA . THR B 1 77 ? 2.559 0.903 10.688 1 97.75 77 THR B CA 1
ATOM 1688 C C . THR B 1 77 ? 1.34 0.653 9.805 1 97.75 77 THR B C 1
ATOM 1690 O O . THR B 1 77 ? 1.324 -0.29 9.008 1 97.75 77 THR B O 1
ATOM 1693 N N . GLU B 1 78 ? 0.336 1.496 9.992 1 97.81 78 GLU B N 1
ATOM 1694 C CA . GLU B 1 78 ? -0.915 1.257 9.281 1 97.81 78 GLU B CA 1
ATOM 1695 C C . GLU B 1 78 ? -1.679 2.559 9.055 1 97.81 78 GLU B C 1
ATOM 1697 O O . GLU B 1 78 ? -1.737 3.412 9.938 1 97.81 78 GLU B O 1
ATOM 1702 N N . ILE B 1 79 ? -2.232 2.658 7.84 1 98.5 79 ILE B N 1
ATOM 1703 C CA . ILE B 1 79 ? -3.195 3.721 7.566 1 98.5 79 ILE B CA 1
ATOM 1704 C C . ILE B 1 79 ? -4.445 3.129 6.918 1 98.5 79 ILE B C 1
ATOM 1706 O O . ILE B 1 79 ? -4.352 2.199 6.109 1 98.5 79 ILE B O 1
ATOM 1710 N N . SER B 1 80 ? -5.559 3.604 7.273 1 98.25 80 SER B N 1
ATOM 1711 C CA . SER B 1 80 ? -6.824 3.27 6.629 1 98.25 80 SER B CA 1
ATOM 1712 C C . SER B 1 80 ? -7.715 4.496 6.488 1 98.25 80 SER B C 1
ATOM 1714 O O . SER B 1 80 ? -7.504 5.508 7.164 1 98.25 80 SER B O 1
ATOM 1716 N N . GLY B 1 81 ? -8.664 4.402 5.621 1 98.44 81 GLY B N 1
ATOM 1717 C CA . GLY B 1 81 ? -9.578 5.516 5.426 1 98.44 81 GLY B CA 1
ATOM 1718 C C . GLY B 1 81 ? -10.703 5.199 4.461 1 98.44 81 GLY B C 1
ATOM 1719 O O . GLY B 1 81 ? -10.789 4.082 3.939 1 98.44 81 GLY B O 1
ATOM 1720 N N . THR B 1 82 ? -11.555 6.148 4.352 1 98.44 82 THR B N 1
ATOM 1721 C CA . THR B 1 82 ? -12.68 6.062 3.428 1 98.44 82 THR B CA 1
ATOM 1722 C C . THR B 1 82 ? -12.789 7.336 2.59 1 98.44 82 THR B C 1
ATOM 1724 O O . THR B 1 82 ? -12.242 8.375 2.957 1 98.44 82 THR B O 1
ATOM 1727 N N . TYR B 1 83 ? -13.445 7.23 1.475 1 98.56 83 TYR B N 1
ATOM 1728 C CA . TYR B 1 83 ? -13.734 8.352 0.588 1 98.56 83 TYR B CA 1
ATOM 1729 C C . TYR B 1 83 ? -15.07 8.164 -0.118 1 98.56 83 TYR B C 1
ATOM 1731 O O . TYR B 1 83 ? -15.586 7.047 -0.192 1 98.56 83 TYR B O 1
ATOM 1739 N N . GLY B 1 84 ? -15.586 9.242 -0.528 1 97.94 84 GLY B N 1
ATOM 1740 C CA . GLY B 1 84 ? -16.875 9.203 -1.199 1 97.94 84 GLY B CA 1
ATOM 1741 C C . GLY B 1 84 ? -17.516 10.57 -1.334 1 97.94 84 GLY B C 1
ATOM 1742 O O . GLY B 1 84 ? -16.859 11.594 -1.136 1 97.94 84 GLY B O 1
ATOM 1743 N N . ARG B 1 85 ? -18.766 10.5 -1.736 1 96.62 85 ARG B N 1
ATOM 1744 C CA . ARG B 1 85 ? -19.531 11.711 -1.953 1 96.62 85 ARG B CA 1
ATOM 1745 C C . ARG B 1 85 ? -19.719 12.484 -0.65 1 96.62 85 ARG B C 1
ATOM 1747 O O . ARG B 1 85 ? -19.969 11.891 0.401 1 96.62 85 ARG B O 1
ATOM 1754 N N . TRP B 1 86 ? -19.5 13.711 -0.756 1 94.19 86 TRP B N 1
ATOM 1755 C CA . TRP B 1 86 ? -19.703 14.641 0.353 1 94.19 86 TRP B CA 1
ATOM 1756 C C . TRP B 1 86 ? -20.391 15.914 -0.122 1 94.19 86 TRP B C 1
ATOM 1758 O O . TRP B 1 86 ? -19.766 16.75 -0.777 1 94.19 86 TRP B O 1
ATOM 1768 N N . GLY B 1 87 ? -21.688 16.047 0.275 1 91.88 87 GLY B N 1
ATOM 1769 C CA . GLY B 1 87 ? -22.453 17.141 -0.296 1 91.88 87 GLY B CA 1
ATOM 1770 C C . GLY B 1 87 ? -22.516 17.109 -1.812 1 91.88 87 GLY B C 1
ATOM 1771 O O . GLY B 1 87 ? -22.891 16.094 -2.404 1 91.88 87 GLY B O 1
ATOM 1772 N N . SER B 1 88 ? -22.031 18.203 -2.424 1 92.25 88 SER B N 1
ATOM 1773 C CA . SER B 1 88 ? -22.062 18.312 -3.879 1 92.25 88 SER B CA 1
ATOM 1774 C C . SER B 1 88 ? -20.766 17.781 -4.496 1 92.25 88 SER B C 1
ATOM 1776 O O . SER B 1 88 ? -20.641 17.734 -5.723 1 92.25 88 SER B O 1
ATOM 1778 N N . VAL B 1 89 ? -19.844 17.438 -3.611 1 93.19 89 VAL B N 1
ATOM 1779 C CA . VAL B 1 89 ? -18.547 16.953 -4.098 1 93.19 89 VAL B CA 1
ATOM 1780 C C . VAL B 1 89 ? -18.625 15.453 -4.367 1 93.19 89 VAL B C 1
ATOM 1782 O O . VAL B 1 89 ? -19.078 14.688 -3.52 1 93.19 89 VAL B O 1
ATOM 1785 N N . SER B 1 90 ? -18.234 15.039 -5.555 1 95 90 SER B N 1
ATOM 1786 C CA . SER B 1 90 ? -18.375 13.656 -5.992 1 95 90 SER B CA 1
ATOM 1787 C C . SER B 1 90 ? -17.562 12.711 -5.105 1 95 90 SER B C 1
ATOM 1789 O O . SER B 1 90 ? -18.016 11.609 -4.797 1 95 90 SER B O 1
ATOM 1791 N N . SER B 1 91 ? -16.359 13.148 -4.742 1 97.56 91 SER B N 1
ATOM 1792 C CA . SER B 1 91 ? -15.539 12.273 -3.902 1 97.56 91 SER B CA 1
ATOM 1793 C C . SER B 1 91 ? -14.477 13.07 -3.15 1 97.56 91 SER B C 1
ATOM 1795 O O . SER B 1 91 ? -13.789 13.906 -3.738 1 97.56 91 SER B O 1
ATOM 1797 N N . ILE B 1 92 ? -14.383 12.812 -1.883 1 98.12 92 ILE B N 1
ATOM 1798 C CA . ILE B 1 92 ? -13.367 13.391 -1.01 1 98.12 92 ILE B CA 1
ATOM 1799 C C . ILE B 1 92 ? -12.977 12.375 0.067 1 98.12 92 ILE B C 1
ATOM 1801 O O . ILE B 1 92 ? -13.711 11.414 0.313 1 98.12 92 ILE B O 1
ATOM 1805 N N . VAL B 1 93 ? -11.844 12.547 0.687 1 98.75 93 VAL B N 1
ATOM 1806 C CA . VAL B 1 93 ? -11.461 11.68 1.797 1 98.75 93 VAL B CA 1
ATOM 1807 C C . VAL B 1 93 ? -12.359 11.953 2.998 1 98.75 93 VAL B C 1
ATOM 1809 O O . VAL B 1 93 ? -12.438 13.078 3.482 1 98.75 93 VAL B O 1
ATOM 1812 N N . THR B 1 94 ? -13.055 10.953 3.482 1 98.56 94 THR B N 1
ATOM 1813 C CA . THR B 1 94 ? -14.078 11.18 4.5 1 98.56 94 THR B CA 1
ATOM 1814 C C . THR B 1 94 ? -13.586 10.711 5.867 1 98.56 94 THR B C 1
ATOM 1816 O O . THR B 1 94 ? -14.125 11.117 6.898 1 98.56 94 THR B O 1
ATOM 1819 N N . SER B 1 95 ? -12.586 9.867 5.848 1 98.62 95 SER B N 1
ATOM 1820 C CA . SER B 1 95 ? -12.031 9.461 7.137 1 98.62 95 SER B CA 1
ATOM 1821 C C . SER B 1 95 ? -10.578 9.016 6.996 1 98.62 95 SER B C 1
ATOM 1823 O O . SER B 1 95 ? -10.164 8.57 5.926 1 98.62 95 SER B O 1
ATOM 1825 N N . LEU B 1 96 ? -9.812 9.109 8.023 1 98.69 96 LEU B N 1
ATOM 1826 C CA . LEU B 1 96 ? -8.438 8.625 8.141 1 98.69 96 LEU B CA 1
ATOM 1827 C C . LEU B 1 96 ? -8.172 8.047 9.523 1 98.69 96 LEU B C 1
ATOM 1829 O O . LEU B 1 96 ? -8.633 8.602 10.531 1 98.69 96 LEU B O 1
ATOM 1833 N N . LYS B 1 97 ? -7.465 7 9.57 1 98.62 97 LYS B N 1
ATOM 1834 C CA . LYS B 1 97 ? -6.984 6.387 10.805 1 98.62 97 LYS B CA 1
ATOM 1835 C C . LYS B 1 97 ? -5.512 6 10.688 1 98.62 97 LYS B C 1
ATOM 1837 O O . LYS B 1 97 ? -5.094 5.41 9.688 1 98.62 97 LYS B O 1
ATOM 1842 N N . PHE B 1 98 ? -4.703 6.328 11.609 1 98.69 98 PHE B N 1
ATOM 1843 C CA . PHE B 1 98 ? -3.289 5.977 11.711 1 98.69 98 PHE B CA 1
ATOM 1844 C C . PHE B 1 98 ? -3.035 5.098 12.93 1 98.69 98 PHE B C 1
ATOM 1846 O O . PHE B 1 98 ? -3.58 5.348 14.008 1 98.69 98 PHE B O 1
ATOM 1853 N N . VAL B 1 99 ? -2.244 4.117 12.812 1 98.38 99 VAL B N 1
ATOM 1854 C CA . VAL B 1 99 ? -1.827 3.242 13.906 1 98.38 99 VAL B CA 1
ATOM 1855 C C . VAL B 1 99 ? -0.303 3.146 13.938 1 98.38 99 VAL B C 1
ATOM 1857 O O . VAL B 1 99 ? 0.339 3.014 12.891 1 98.38 99 VAL B O 1
ATOM 1860 N N . THR B 1 100 ? 0.273 3.246 15.117 1 98.12 100 THR B N 1
ATOM 1861 C CA . THR B 1 100 ? 1.723 3.168 15.258 1 98.12 100 THR B CA 1
ATOM 1862 C C . THR B 1 100 ? 2.141 1.807 15.805 1 98.12 100 THR B C 1
ATOM 1864 O O . THR B 1 100 ? 1.292 1.005 16.203 1 98.12 100 THR B O 1
ATOM 1867 N N . ASN B 1 101 ? 3.477 1.567 15.781 1 97.06 101 ASN B N 1
ATOM 1868 C CA . ASN B 1 101 ? 4.035 0.318 16.281 1 97.06 101 ASN B CA 1
ATOM 1869 C C . ASN B 1 101 ? 3.822 0.175 17.797 1 97.06 101 ASN B C 1
ATOM 1871 O O . ASN B 1 101 ? 3.916 -0.927 18.328 1 97.06 101 ASN B O 1
ATOM 1875 N N . ASN B 1 102 ? 3.502 1.265 18.5 1 96.25 102 ASN B N 1
ATOM 1876 C CA . ASN B 1 102 ? 3.275 1.195 19.938 1 96.25 102 ASN B CA 1
ATOM 1877 C C . ASN B 1 102 ? 1.787 1.203 20.266 1 96.25 102 ASN B C 1
ATOM 1879 O O . ASN B 1 102 ? 1.409 1.322 21.438 1 96.25 102 ASN B O 1
ATOM 1883 N N . GLY B 1 103 ? 0.973 1.163 19.234 1 95.75 103 GLY B N 1
ATOM 1884 C CA . GLY B 1 103 ? -0.458 1.003 19.438 1 95.75 103 GLY B CA 1
ATOM 1885 C C . GLY B 1 103 ? -1.204 2.322 19.5 1 95.75 103 GLY B C 1
ATOM 1886 O O . GLY B 1 103 ? -2.426 2.344 19.656 1 95.75 103 GLY B O 1
ATOM 1887 N N . GLN B 1 104 ? -0.425 3.436 19.453 1 97.44 104 GLN B N 1
ATOM 1888 C CA . GLN B 1 104 ? -1.101 4.727 19.391 1 97.44 104 GLN B CA 1
ATOM 1889 C C . GLN B 1 104 ? -1.931 4.852 18.125 1 97.44 104 GLN B C 1
ATOM 1891 O O . GLN B 1 104 ? -1.492 4.445 17.047 1 97.44 104 GLN B O 1
ATOM 1896 N N . THR B 1 105 ? -3.189 5.383 18.328 1 98.06 105 THR B N 1
ATOM 1897 C CA . THR B 1 105 ? -4.109 5.508 17.203 1 98.06 105 THR B CA 1
ATOM 1898 C C . THR B 1 105 ? -4.77 6.883 17.203 1 98.06 105 THR B C 1
ATOM 1900 O O . THR B 1 105 ? -5.137 7.41 18.25 1 98.06 105 THR B O 1
ATOM 1903 N N . ILE B 1 106 ? -4.805 7.48 16.016 1 98.38 106 ILE B N 1
ATOM 1904 C CA . ILE B 1 106 ? -5.672 8.641 15.828 1 98.38 106 ILE B CA 1
ATOM 1905 C C . ILE B 1 106 ? -6.621 8.398 14.656 1 98.38 106 ILE B C 1
ATOM 1907 O O . ILE B 1 106 ? -6.258 7.742 13.68 1 98.38 106 ILE B O 1
ATOM 1911 N N . GLU B 1 107 ? -7.82 8.891 14.797 1 98.06 107 GLU B N 1
ATOM 1912 C CA . GLU B 1 107 ? -8.836 8.758 13.758 1 98.06 107 GLU B CA 1
ATOM 1913 C C . GLU B 1 107 ? -9.688 10.023 13.656 1 98.06 107 GLU B C 1
ATOM 1915 O O . GLU B 1 107 ? -9.961 10.672 14.664 1 98.06 107 GLU B O 1
ATOM 1920 N N . CYS B 1 108 ? -9.992 10.359 12.539 1 98.44 108 CYS B N 1
ATOM 1921 C CA . CYS B 1 108 ? -10.805 11.531 12.242 1 98.44 108 CYS B CA 1
ATOM 1922 C C . CYS B 1 108 ? -11.773 11.258 11.102 1 98.44 108 CYS B C 1
ATOM 1924 O O . CYS B 1 108 ? -11.469 10.469 10.203 1 98.44 108 CYS B O 1
ATOM 1926 N N . GLY B 1 109 ? -12.914 11.898 11.141 1 97.62 109 GLY B N 1
ATOM 1927 C CA . GLY B 1 109 ? -13.875 11.781 10.055 1 97.62 109 GLY B CA 1
ATOM 1928 C C . GLY B 1 109 ? -14.875 10.664 10.266 1 97.62 109 GLY B C 1
ATOM 1929 O O . GLY B 1 109 ? -14.992 10.125 11.367 1 97.62 109 GLY B O 1
ATOM 1930 N N . SER B 1 110 ? -15.648 10.406 9.227 1 96.06 110 SER B N 1
ATOM 1931 C CA . SER B 1 110 ? -16.672 9.375 9.281 1 96.06 110 SER B CA 1
ATOM 1932 C C . SER B 1 110 ? -16.703 8.555 7.996 1 96.06 110 SER B C 1
ATOM 1934 O O . SER B 1 110 ? -16.219 9.008 6.953 1 96.06 110 SER B O 1
ATOM 1936 N N . ALA B 1 111 ? -17.25 7.367 8.156 1 92.31 111 ALA B N 1
ATOM 1937 C CA . ALA B 1 111 ? -17.297 6.469 7.008 1 92.31 111 ALA B CA 1
ATOM 1938 C C . ALA B 1 111 ? -17.953 7.141 5.809 1 92.31 111 ALA B C 1
ATOM 1940 O O . ALA B 1 111 ? -18.984 7.797 5.953 1 92.31 111 ALA B O 1
ATOM 1941 N N . GLY B 1 112 ? -17.312 7.008 4.637 1 89 112 GLY B N 1
ATOM 1942 C CA . GLY B 1 112 ? -17.859 7.547 3.398 1 89 112 GLY B CA 1
ATOM 1943 C C . GLY B 1 112 ? -18.766 6.578 2.676 1 89 112 GLY B C 1
ATOM 1944 O O . GLY B 1 112 ? -18.953 5.441 3.113 1 89 112 GLY B O 1
ATOM 1945 N N . SER B 1 113 ? -19.375 7.062 1.622 1 90.62 113 SER B N 1
ATOM 1946 C CA . SER B 1 113 ? -20.297 6.262 0.821 1 90.62 113 SER B CA 1
ATOM 1947 C C . SER B 1 113 ? -19.578 5.578 -0.334 1 90.62 113 SER B C 1
ATOM 1949 O O . SER B 1 113 ? -20.203 4.848 -1.114 1 90.62 113 SER B O 1
ATOM 1951 N N . GLY B 1 114 ? -18.375 5.871 -0.452 1 94.69 114 GLY B N 1
ATOM 1952 C CA . GLY B 1 114 ? -17.609 5.355 -1.574 1 94.69 114 GLY B CA 1
ATOM 1953 C C . GLY B 1 114 ? -16.703 4.199 -1.196 1 94.69 114 GLY B C 1
ATOM 1954 O O . GLY B 1 114 ? -17.156 3.209 -0.623 1 94.69 114 GLY B O 1
ATOM 1955 N N . GLY B 1 115 ? -15.477 4.355 -1.514 1 95.62 115 GLY B N 1
ATOM 1956 C CA . GLY B 1 115 ? -14.523 3.279 -1.294 1 95.62 115 GLY B CA 1
ATOM 1957 C C . GLY B 1 115 ? -13.727 3.441 -0.016 1 95.62 115 GLY B C 1
ATOM 1958 O O . GLY B 1 115 ? -13.945 4.387 0.743 1 95.62 115 GLY B O 1
ATOM 1959 N N . SER B 1 116 ? -12.992 2.451 0.326 1 96.94 116 SER B N 1
ATOM 1960 C CA . 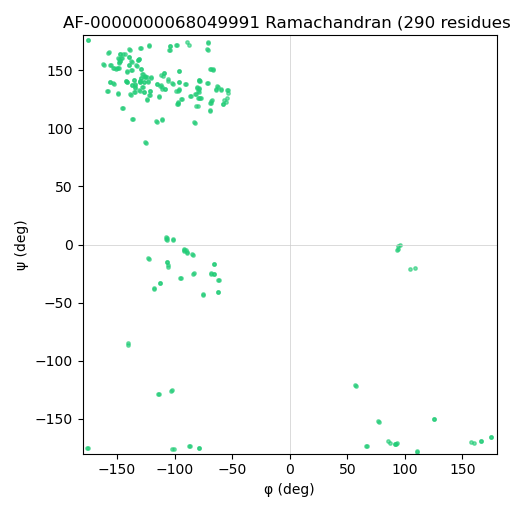SER B 1 116 ? -12.094 2.438 1.473 1 96.94 116 SER B CA 1
ATOM 1961 C C . SER B 1 116 ? -10.703 1.933 1.082 1 96.94 116 SER B C 1
ATOM 1963 O O . SER B 1 116 ? -10.523 1.381 -0.006 1 96.94 116 SER B O 1
ATOM 1965 N N . PHE B 1 117 ? -9.781 2.244 1.855 1 97.56 117 PHE B N 1
ATOM 1966 C CA . PHE B 1 117 ? -8.445 1.695 1.708 1 97.56 117 PHE B CA 1
ATOM 1967 C C . PHE B 1 117 ? -7.855 1.324 3.064 1 97.56 117 PHE B C 1
ATOM 1969 O O . PHE B 1 117 ? -8.25 1.884 4.09 1 97.56 117 PHE B O 1
ATOM 1976 N N . HIS B 1 118 ? -7.062 0.383 3.039 1 96.81 118 HIS B N 1
ATOM 1977 C CA . HIS B 1 118 ? -6.344 -0.124 4.203 1 96.81 118 HIS B CA 1
ATOM 1978 C C . HIS B 1 118 ? -4.953 -0.621 3.818 1 96.81 118 HIS B C 1
ATOM 1980 O O . HIS B 1 118 ? -4.82 -1.557 3.027 1 96.81 118 HIS B O 1
ATOM 1986 N N . VAL B 1 119 ? -3.924 0.053 4.398 1 97.69 119 VAL B N 1
ATOM 1987 C CA . VAL B 1 119 ? -2.545 -0.254 4.031 1 97.69 119 VAL B CA 1
ATOM 1988 C C . VAL B 1 119 ? -1.738 -0.587 5.281 1 97.69 119 VAL B C 1
ATOM 1990 O O . VAL B 1 119 ? -1.155 0.302 5.906 1 97.69 119 VAL B O 1
ATOM 1993 N N . PRO B 1 120 ? -1.75 -1.851 5.645 1 97.62 120 PRO B N 1
ATOM 1994 C CA . PRO B 1 120 ? -0.789 -2.281 6.664 1 97.62 120 PRO B CA 1
ATOM 1995 C C . PRO B 1 120 ? 0.62 -2.467 6.102 1 97.62 120 PRO B C 1
ATOM 1997 O O . PRO B 1 120 ? 0.799 -3.139 5.086 1 97.62 120 PRO B O 1
ATOM 2000 N N . VAL B 1 121 ? 1.55 -1.826 6.715 1 96.88 121 VAL B N 1
ATOM 2001 C CA . VAL B 1 121 ? 2.947 -1.993 6.328 1 96.88 121 VAL B CA 1
ATOM 2002 C C . VAL B 1 121 ? 3.619 -3.014 7.242 1 96.88 121 VAL B C 1
ATOM 2004 O O . VAL B 1 121 ? 3.561 -2.893 8.469 1 96.88 121 VAL B O 1
ATOM 2007 N N . THR B 1 122 ? 4.156 -4.051 6.625 1 88.88 122 THR B N 1
ATOM 2008 C CA . THR B 1 122 ? 4.711 -5.176 7.371 1 88.88 122 THR B CA 1
ATOM 2009 C C . THR B 1 122 ? 6.004 -4.773 8.07 1 88.88 122 THR B C 1
ATOM 2011 O O . THR B 1 122 ? 6.648 -3.799 7.688 1 88.88 122 THR B O 1
ATOM 2014 N N . HIS B 1 123 ? 6.406 -5.598 8.93 1 82.19 123 HIS B N 1
ATOM 2015 C CA . HIS B 1 123 ? 7.535 -5.312 9.812 1 82.19 123 HIS B CA 1
ATOM 2016 C C . HIS B 1 123 ? 8.766 -4.898 9.008 1 82.19 123 HIS B C 1
ATOM 2018 O O . HIS B 1 123 ? 9.062 -5.488 7.965 1 82.19 123 HIS B O 1
ATOM 2024 N N . GLY B 1 124 ? 9.297 -3.766 9.508 1 82.69 124 GLY B N 1
ATOM 2025 C CA . GLY B 1 124 ? 10.5 -3.193 8.93 1 82.69 124 GLY B CA 1
ATOM 2026 C C . GLY B 1 124 ? 10.227 -1.97 8.07 1 82.69 124 GLY B C 1
ATOM 2027 O O . GLY B 1 124 ? 11.148 -1.205 7.766 1 82.69 124 GLY B O 1
ATOM 2028 N N . GLY B 1 125 ? 8.977 -1.912 7.656 1 93.75 125 GLY B N 1
ATOM 2029 C CA . GLY B 1 125 ? 8.633 -0.723 6.895 1 93.75 125 GLY B CA 1
ATOM 2030 C C . GLY B 1 125 ? 7.832 0.289 7.691 1 93.75 125 GLY B C 1
ATOM 2031 O O . GLY B 1 125 ? 7.387 -0.001 8.805 1 93.75 125 GLY B O 1
ATOM 2032 N N . GLN B 1 126 ? 7.715 1.45 7.176 1 96.81 126 GLN B N 1
ATOM 2033 C CA . GLN B 1 126 ? 6.965 2.508 7.848 1 96.81 126 GLN B CA 1
ATOM 2034 C C . GLN B 1 126 ? 6.422 3.516 6.84 1 96.81 126 GLN B C 1
ATOM 2036 O O . GLN B 1 126 ? 7.008 3.719 5.773 1 96.81 126 GLN B O 1
ATOM 2041 N N . ILE B 1 127 ? 5.316 4.145 7.168 1 98.19 127 ILE B N 1
ATOM 2042 C CA . ILE B 1 127 ? 4.777 5.281 6.434 1 98.19 127 ILE B CA 1
ATOM 2043 C C . ILE B 1 127 ? 5.504 6.559 6.855 1 98.19 127 ILE B C 1
ATOM 2045 O O . ILE B 1 127 ? 5.594 6.863 8.047 1 98.19 127 ILE B O 1
ATOM 2049 N N . THR B 1 128 ? 5.996 7.363 5.914 1 97.75 128 THR B N 1
ATOM 2050 C CA . THR B 1 128 ? 6.938 8.414 6.289 1 97.75 128 THR B CA 1
ATOM 2051 C C . THR B 1 128 ? 6.418 9.781 5.852 1 97.75 128 THR B C 1
ATOM 2053 O O . THR B 1 128 ? 6.961 10.812 6.254 1 97.75 128 THR B O 1
ATOM 2056 N N . GLY B 1 129 ? 5.387 9.805 5.027 1 98 129 GLY B N 1
ATOM 2057 C CA . GLY B 1 129 ? 4.832 11.055 4.535 1 98 129 GLY B CA 1
ATOM 2058 C C . GLY B 1 129 ? 3.598 10.867 3.672 1 98 129 GLY B C 1
ATOM 2059 O O . GLY B 1 129 ? 3.133 9.734 3.486 1 98 129 GLY B O 1
ATOM 2060 N N . PHE B 1 130 ? 3.135 11.938 3.145 1 98.69 130 PHE B N 1
ATOM 2061 C CA . PHE B 1 130 ? 1.874 11.93 2.412 1 98.69 130 PHE B CA 1
ATOM 2062 C C . PHE B 1 130 ? 1.968 12.797 1.162 1 98.69 130 PHE B C 1
ATOM 2064 O O . PHE B 1 130 ? 2.822 13.68 1.078 1 98.69 130 PHE B O 1
ATOM 2071 N N . PHE B 1 131 ? 1.224 12.531 0.233 1 98.44 131 PHE B N 1
ATOM 2072 C CA . PHE B 1 131 ? 0.919 13.359 -0.929 1 98.44 131 PHE B CA 1
ATOM 2073 C C . PHE B 1 131 ? -0.563 13.281 -1.274 1 98.44 131 PHE B C 1
ATOM 2075 O O . PHE B 1 131 ? -1.31 12.516 -0.662 1 98.44 131 PHE B O 1
ATOM 2082 N N . GLY B 1 132 ? -1.003 14.188 -2.15 1 98.31 132 GLY B N 1
ATOM 2083 C CA . GLY B 1 132 ? -2.438 14.125 -2.389 1 98.31 132 GLY B CA 1
ATOM 2084 C C . GLY B 1 132 ? -2.938 15.234 -3.295 1 98.31 132 GLY B C 1
ATOM 2085 O O . GLY B 1 132 ? -2.188 15.75 -4.129 1 98.31 132 GLY B O 1
ATOM 2086 N N . ARG B 1 133 ? -4.238 15.391 -3.285 1 98.75 133 ARG B N 1
ATOM 2087 C CA . ARG B 1 133 ? -4.973 16.484 -3.918 1 98.75 133 ARG B CA 1
ATOM 2088 C C . ARG B 1 133 ? -5.809 17.234 -2.896 1 98.75 133 ARG B C 1
ATOM 2090 O O . ARG B 1 133 ? -6.543 16.641 -2.111 1 98.75 133 ARG B O 1
ATOM 2097 N N . VAL B 1 134 ? -5.602 18.547 -2.932 1 98.56 134 VAL B N 1
ATOM 2098 C CA . VAL B 1 134 ? -6.133 19.281 -1.791 1 98.56 134 VAL B CA 1
ATOM 2099 C C . VAL B 1 134 ? -6.785 20.578 -2.273 1 98.56 134 VAL B C 1
ATOM 2101 O O . VAL B 1 134 ? -6.203 21.312 -3.07 1 98.56 134 VAL B O 1
ATOM 2104 N N . GLY B 1 135 ? -7.988 20.859 -1.901 1 97.44 135 GLY B N 1
ATOM 2105 C CA . GLY B 1 135 ? -8.664 22.141 -1.905 1 97.44 135 GLY B CA 1
ATOM 2106 C C . GLY B 1 135 ? -8.977 22.656 -0.513 1 97.44 135 GLY B C 1
ATOM 2107 O O . GLY B 1 135 ? -8.078 22.75 0.334 1 97.44 135 GLY B O 1
ATOM 2108 N N . ASP B 1 136 ? -10.273 23.047 -0.271 1 96.44 136 ASP B N 1
ATOM 2109 C CA . ASP B 1 136 ? -10.68 23.391 1.091 1 96.44 136 ASP B CA 1
ATOM 2110 C C . ASP B 1 136 ? -10.688 22.156 1.982 1 96.44 136 ASP B C 1
ATOM 2112 O O . ASP B 1 136 ? -10.547 22.25 3.203 1 96.44 136 ASP B O 1
ATOM 2116 N N . LEU B 1 137 ? -10.852 21.016 1.321 1 97.5 137 LEU B N 1
ATOM 2117 C CA . LEU B 1 137 ? -10.828 19.703 1.959 1 97.5 137 LEU B CA 1
ATOM 2118 C C . LEU B 1 137 ? -9.75 18.812 1.334 1 97.5 137 LEU B C 1
ATOM 2120 O O . LEU B 1 137 ? -9.141 19.188 0.332 1 97.5 137 LEU B O 1
ATOM 2124 N N . ILE B 1 138 ? -9.508 17.703 1.929 1 98.69 138 ILE B N 1
ATOM 2125 C CA . ILE B 1 138 ? -8.602 16.703 1.355 1 98.69 138 ILE B CA 1
ATOM 2126 C C . ILE B 1 138 ? -9.352 15.867 0.317 1 98.69 138 ILE B C 1
ATOM 2128 O O . ILE B 1 138 ? -10.148 15 0.669 1 98.69 138 ILE B O 1
ATOM 2132 N N . ASP B 1 139 ? -9.047 16.172 -0.947 1 98.69 139 ASP B N 1
ATOM 2133 C CA . ASP B 1 139 ? -9.734 15.477 -2.027 1 98.69 139 ASP B CA 1
ATOM 2134 C C . ASP B 1 139 ? -9.211 14.055 -2.186 1 98.69 139 ASP B C 1
ATOM 2136 O O . ASP B 1 139 ? -9.977 13.125 -2.467 1 98.69 139 ASP B O 1
ATOM 2140 N N . ALA B 1 140 ? -7.918 13.914 -2.121 1 98.75 140 ALA B N 1
ATOM 2141 C CA . ALA B 1 140 ? -7.277 12.609 -2.244 1 98.75 140 ALA B CA 1
ATOM 2142 C C . ALA B 1 140 ? -5.992 12.547 -1.422 1 98.75 140 ALA B C 1
ATOM 2144 O O . ALA B 1 140 ? -5.352 13.57 -1.188 1 98.75 140 ALA B O 1
ATOM 2145 N N . ILE B 1 141 ? -5.652 11.352 -0.989 1 98.75 141 ILE B N 1
ATOM 2146 C CA . ILE B 1 141 ? -4.453 11.195 -0.175 1 98.75 141 ILE B CA 1
ATOM 2147 C C . ILE B 1 141 ? -3.652 9.992 -0.662 1 98.75 141 ILE B C 1
ATOM 2149 O O . ILE B 1 141 ? -4.227 8.992 -1.096 1 98.75 141 ILE B O 1
ATOM 2153 N N . GLY B 1 142 ? -2.424 10.062 -0.674 1 98.5 142 GLY B N 1
ATOM 2154 C CA . GLY B 1 142 ? -1.446 9 -0.825 1 98.5 142 GLY B CA 1
ATOM 2155 C C . GLY B 1 142 ? -0.368 9.023 0.242 1 98.5 142 GLY B C 1
ATOM 2156 O O . GLY B 1 142 ? -0.274 9.977 1.016 1 98.5 142 GLY B O 1
ATOM 2157 N N . ILE B 1 143 ? 0.409 7.941 0.264 1 98.5 143 ILE B N 1
ATOM 2158 C CA . ILE B 1 143 ? 1.395 7.82 1.332 1 98.5 143 ILE B CA 1
ATOM 2159 C C . ILE B 1 143 ? 2.768 7.516 0.734 1 98.5 143 ILE B C 1
ATOM 2161 O O . ILE B 1 143 ? 2.863 6.965 -0.365 1 98.5 143 ILE B O 1
ATOM 2165 N N . TYR B 1 144 ? 3.768 7.961 1.448 1 97.44 144 TYR B N 1
ATOM 2166 C CA . TYR B 1 144 ? 5.133 7.496 1.233 1 97.44 144 TYR B CA 1
ATOM 2167 C C . TYR B 1 144 ? 5.488 6.375 2.201 1 97.44 144 TYR B C 1
ATOM 2169 O O . TYR B 1 144 ? 5.207 6.465 3.398 1 97.44 144 TYR B O 1
ATOM 2177 N N . VAL B 1 145 ? 6.086 5.309 1.678 1 96.94 145 VAL B N 1
ATOM 2178 C CA . VAL B 1 145 ? 6.504 4.203 2.531 1 96.94 145 VAL B CA 1
ATOM 2179 C C . VAL B 1 145 ? 7.984 3.9 2.295 1 96.94 145 VAL B C 1
ATOM 2181 O O . VAL B 1 145 ? 8.477 4.027 1.172 1 96.94 145 VAL B O 1
ATOM 2184 N N . LEU B 1 146 ? 8.65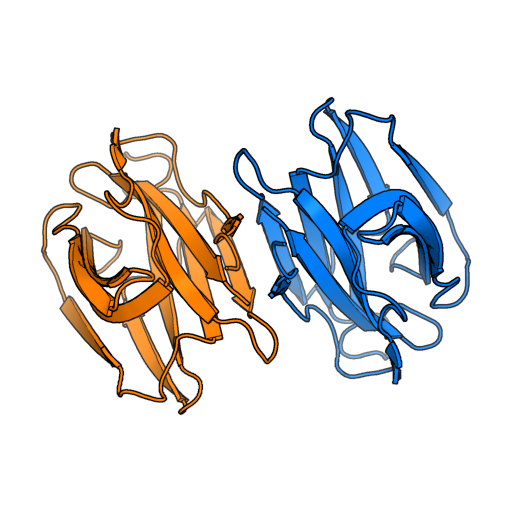6 3.627 3.291 1 95.19 146 LEU B N 1
ATOM 2185 C CA . LEU B 1 146 ? 10.07 3.277 3.273 1 95.19 146 LEU B CA 1
ATOM 2186 C C . LEU B 1 146 ? 10.328 2.004 4.07 1 95.19 146 LEU B C 1
ATOM 2188 O O . LEU B 1 146 ? 9.672 1.761 5.086 1 95.19 146 LEU B O 1
ATOM 2192 N N . PRO B 1 147 ? 11.242 1.13 3.514 1 90.56 147 PRO B N 1
ATOM 2193 C CA . PRO B 1 147 ? 11.664 0.022 4.375 1 90.56 147 PRO B CA 1
ATOM 2194 C C . PRO B 1 147 ? 12.414 0.494 5.617 1 90.56 147 PRO B C 1
ATOM 2196 O O . PRO B 1 147 ? 13.047 1.554 5.598 1 90.56 147 PRO B O 1
#

InterPro domains:
  IPR001229 Jacalin-like lectin domain [PF01419] (7-144)
  IPR001229 Jacalin-like lectin domain [PS51752] (4-147)
  IPR001229 Jacalin-like lectin domain [SM00915] (15-147)
  IPR033734 Jacalin-like lectin domain, plant [cd09612] (15-145)
  IPR036404 Jacalin-like lectin domain superfamily [G3DSA:2.100.10.30] (4-147)
  IPR036404 Jacalin-like lectin domain superfamily [SSF51101] (3-147)

Sequence (294 aa):
MSKPVKIGLWGGVGGQPRDVRHAPHRLARVEISGADAIHSIKFTYEDHAGDQHVEGVWGAPSGNKHTLDLEDTEYVTEISGTYGRWGSVSSIVTSLKFVTNNGQTIECGSAGSGGSFHVPVTHGGQITGFFGRVGDLIDAIGIYVLPMSKPVKIGLWGGVGGQPRDVRHAPHRLARVEISGADAIHSIKFTYEDHAGDQHVEGVWGAPSGNKHTLDLEDTEYVTEISGTYGRWGSVSSIVTSLKFVTNNGQTIECGSAGSGGSFHVPVTHGGQITGFFGRVGDLIDAIGIYVLP

Organism: Hordeum vulgare subsp. vulgare (NCBI:txid112509)

Solvent-accessible surface area (backbone atoms only — not comparable to full-atom values): 14114 Å² total; per-residue (Å²): 111,66,55,53,25,43,36,33,73,47,51,26,85,45,55,42,84,45,68,66,94,60,71,51,58,38,42,41,33,42,34,40,19,13,47,75,30,30,15,19,42,30,37,31,25,20,31,86,86,64,52,77,46,77,48,65,74,41,35,43,78,42,76,52,76,45,76,47,77,43,53,97,89,38,46,34,31,30,43,36,35,19,12,14,57,51,91,92,41,75,32,23,27,8,22,43,35,43,31,30,77,81,66,53,69,51,70,44,36,32,87,40,80,51,56,66,39,60,50,39,35,24,93,71,26,31,50,18,46,56,32,35,15,36,42,66,34,34,12,16,43,26,37,26,36,33,78,113,66,53,54,26,43,36,33,74,47,53,28,86,45,54,41,82,45,65,67,94,60,69,50,57,37,44,40,32,42,34,41,18,14,47,73,30,31,16,20,43,30,37,31,25,19,31,86,87,63,52,76,45,78,47,65,73,41,32,44,79,42,75,52,76,46,76,47,78,43,53,97,89,37,46,36,30,32,44,35,35,19,12,14,57,52,91,92,40,75,32,22,25,9,21,45,34,41,31,31,76,81,67,54,69,51,71,46,37,30,88,40,78,53,56,66,40,59,51,40,34,24,92,71,26,31,50,16,45,55,32,36,16,35,42,67,35,35,11,17,43,25,37,27,35,34,77

Foldseek 3Di:
DWQWDKDDKDFADDAAKDDDPAGFDAWFKWKWADAQATAFIKTWGAHPVRDIDIDDSFAAHDHDMDMDGADPPKFWQKKKFAWADDVVRGIATFKMWTAIPVGDIDIHGDHYPDDMDMDGHDPPKGWGAKIAGGDNGGRIIMTIMTD/DWFWDKDDKDFADDAAKDDDPAGFDAWFKWKWADAQATAFIKTWGAHPVRDIDIDDSFAAHDHDMDMDGADPPKFWQKKKFAWADDVVRGIATFKMWTAIPVGDIDIHGDHYPDDMDMDGHDPPKGWGAKIAGGDNGGRIIMTIMTD

Nearest PDB structures (foldseek):
  5gvy-assembly1_B  TM=9.769E-01  e=1.605E-16  Oryza sativa Indica Group
  5xfh-assembly1_B  TM=9.783E-01  e=3.776E-16  Oryza sativa Japonica Group
  7v4z-assembly4_G  TM=9.517E-01  e=7.359E-15  Hordeum vulgare
  7yww-assembly1_A  TM=9.417E-01  e=4.678E-15  Oryza sativa
  1c3m-assembly1_A  TM=8.817E-01 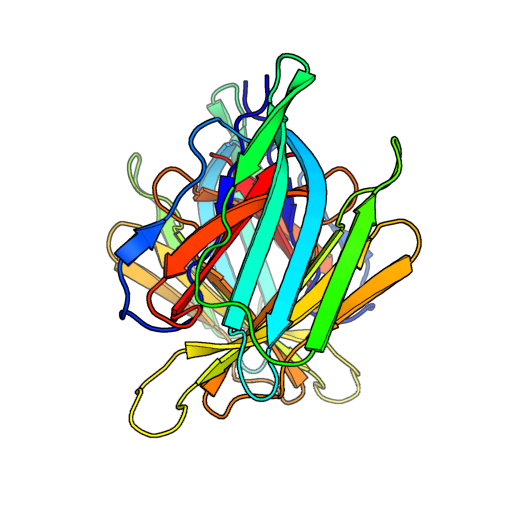 e=4.180E-12  Helianthus tuberosus

Secondary structure (DSSP, 8-state):
-PPPEEEEEEE-S-SEEE--SS---EEEEEEEEESSSEEEEEEEEE-TTS-EEEEEEEE---SEEEEEEPPTT--EEEEEEEEEEETTEEEEEEEEEEEETT--EEEEE---SS-EEEEEBPTT-EEEEEEEEESSSEEEEEEEEE-/-PPPEEEEEEE-S-SEEE--SS---EEEEEEEEESSSEEEEEEEEE-TTS-EEEEEEEE---SEEEEEEPPTT--EEEEEEEEEEETTEEEEEEEEEEEETT--EEEEE---SS-EEEEEBPTT-EEEEEEEEESSSEEEEEEEEE-

pLDDT: mean 96.59, std 3.75, range [68.69, 98.88]

Radius of gyration: 18.88 Å; Cα contacts (8 Å, |Δi|>4): 961; chains: 2; bounding box: 44×50×41 Å